Protein 4BJI (pdb70)

Solvent-accessible surface area: 10726 Å² total

InterPro domains:
  IPR019136 Transcription factor IIIC subunit 5, HTH domain [PF09734] (147-294)
  IPR040454 Transcription factor IIIC subunit Tfc1/Sfc1 [PTHR13230] (5-451)
  IPR041499 Transcription factor IIIC subunit Tfc1/Sfc1, triple barrel domain [PF17682] (13-108)
  IPR042536 TFIIIC, subcomplex tauA subunit Sfc1, triple barrel domain superfamily [G3DSA:3.30.200.160] (1-110)

Sequence (191 aa):
RVWIITTTNGVESSVPTCRHSKLGEPSKTIQEEVIEALKPLFEKRPVWTRRALLNHLDPSYTHYLKFALPYLSYLWTSGPFRDTYTRRFGYDPRKDSNAAAYQALFFKLKGTKTHVFDGKTLFPTNRVYQVCDIVDPTIAPLLLKDTQLRSECHRRDTGWYRSSGRYYKVRRDLLREKLFALIEGEPSEVVAAVVNNIILLNNAEEV

Radius of gyration: 17.49 Å; Cα contacts (8 Å, |Δi|>4): 327; chains: 1; bounding box: 40×34×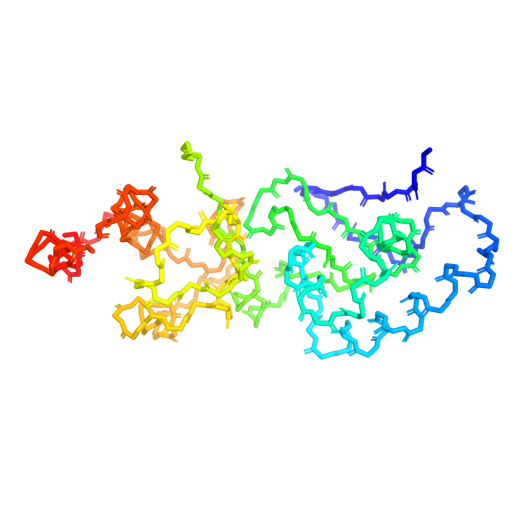53 Å

B-factor: mean 20.76, std 16.23, range [4.18, 119.85]

Organism: Schizosaccharomyces pombe (strain 972 / ATCC 24843) (NCBI:txid284812)

Foldseek 3Di:
DLQAAEDAVDPFFAAFFHPPDDDDDPVLVVVLVVVVVVCVVPFKAALLQVCVVDDVVCNVSNSNNLRGFFHAYCAFQRHRITGGHPDDLQVPVVCLQFGKDFDDDDQDSDLAAQLDHAQHPDGIHGLVRDPNPLQNCLSVVAQFDPGQDRHQTRHDVQSSVLSVVCSQSNVARNVVGHDVVVNVSVPDDTD

Secondary structure (DSSP, 8-state):
-----EE---SS---S--TT--PPPHHHHHHHHHHHHHHHH-SEEEHHHHHTTS-GGGTTTHHHHGGGTEEEE-SSTTTTEEEETT--TTS-GGGGGG-EEE-----B----B-S--SSB---EEEGGGB--TTTHHHHHSSPPPSS-BTTTBTS-HHHHHHHHH--HHHHHHTTT---HHHH--TTSPP-

Structure (mmCIF, N/CA/C/O backbone):
data_4BJI
#
_entry.id   4BJI
#
_cell.length_a   35.380
_cell.length_b   67.640
_cell.length_c   88.060
_cell.angle_alpha   90.00
_cell.angle_beta   90.00
_cell.angle_gamma   90.00
#
_symmetry.space_group_name_H-M   'P 21 21 21'
#
loop_
_entity.id
_entity.type
_entity.pdbx_description
1 polymer 'TRANSCRIPTION FACTOR TAU SUBUNIT SFC1'
2 water water
#
loop_
_atom_site.group_PDB
_atom_site.id
_atom_site.type_symbol
_atom_site.label_atom_id
_atom_site.label_alt_id
_atom_site.label_comp_id
_atom_site.label_asym_id
_atom_site.label_entity_id
_atom_site.label_seq_id
_atom_site.pdbx_PDB_ins_code
_atom_site.Cartn_x
_atom_site.Cartn_y
_atom_site.Cartn_z
_atom_site.occupancy
_atom_site.B_iso_or_equiv
_atom_site.auth_seq_id
_atom_site.auth_comp_id
_atom_site.auth_asym_id
_atom_site.auth_atom_id
_atom_site.pdbx_PDB_model_num
ATOM 1 N N . ARG A 1 9 ? 43.700 67.326 32.999 1.00 63.18 190 ARG A N 1
ATOM 2 C CA . ARG A 1 9 ? 43.704 66.337 31.928 1.00 60.00 190 ARG A CA 1
ATOM 3 C C . ARG A 1 9 ? 42.727 65.212 32.217 1.00 41.06 190 ARG A C 1
ATOM 4 O O . ARG A 1 9 ? 42.670 64.701 33.327 1.00 30.76 190 ARG A O 1
ATOM 24 N N . VAL A 1 10 ? 41.964 64.798 31.218 1.00 26.74 191 VAL A N 1
ATOM 25 C CA . VAL A 1 10 ? 41.080 63.664 31.425 1.00 20.66 191 VAL A CA 1
ATOM 26 C C . VAL A 1 10 ? 41.710 62.349 30.914 1.00 17.87 191 VAL A C 1
ATOM 27 O O . VAL A 1 10 ? 41.187 61.263 31.207 1.00 18.26 191 VAL A O 1
ATOM 40 N N . TRP A 1 11 ? 42.805 62.440 30.149 1.00 18.33 192 TRP A N 1
ATOM 41 C CA . TRP A 1 11 ? 43.500 61.248 29.660 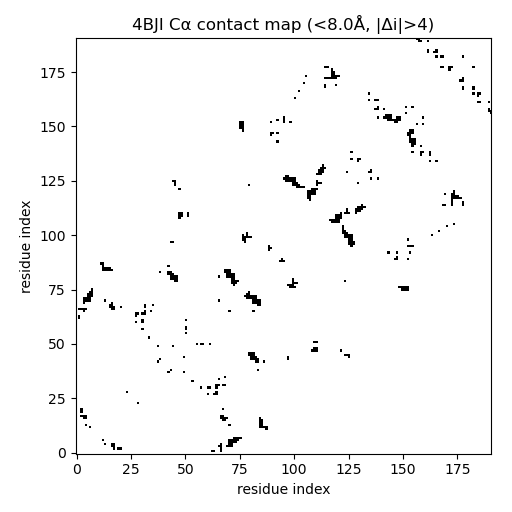1.00 18.18 192 TRP A CA 1
ATOM 42 C C . TRP A 1 11 ? 42.616 60.413 28.699 1.00 16.18 192 TRP A C 1
ATOM 43 O O . TRP A 1 11 ? 42.594 59.187 28.719 1.00 15.87 192 TRP A O 1
ATOM 64 N N . ILE A 1 12 ? 41.872 61.111 27.849 1.00 15.87 193 ILE A N 1
ATOM 65 C CA . ILE A 1 12 ? 41.152 60.477 26.752 1.00 14.41 193 ILE A CA 1
ATOM 66 C C . ILE A 1 12 ? 42.149 60.130 25.642 1.00 15.30 193 ILE A C 1
ATOM 67 O O . ILE A 1 12 ? 43.056 60.914 25.323 1.00 16.61 193 ILE A O 1
ATOM 83 N N . ILE A 1 13 ? 42.030 58.915 25.127 1.00 10.51 194 ILE A N 1
ATOM 84 C CA . ILE A 1 13 ? 42.785 58.486 23.955 1.00 11.63 194 ILE A CA 1
ATOM 85 C C . ILE A 1 13 ? 41.992 58.800 22.715 1.00 11.04 194 ILE A C 1
ATOM 86 O O . ILE A 1 13 ? 40.809 58.449 22.645 1.00 10.55 194 ILE A O 1
ATOM 102 N N . THR A 1 14 ? 42.621 59.515 21.785 1.00 11.29 195 THR A N 1
ATOM 103 C CA . THR A 1 14 ? 41.980 59.886 20.537 1.00 11.53 195 THR A CA 1
ATOM 104 C C . THR A 1 14 ? 42.490 59.047 19.382 1.00 12.78 195 THR A C 1
ATOM 105 O O . THR A 1 14 ? 43.624 58.577 19.383 1.00 14.55 195 THR A O 1
ATOM 116 N N A THR A 1 15 ? 41.599 58.845 18.403 0.63 10.25 196 THR A N 1
ATOM 117 N N B THR A 1 15 ? 41.633 58.891 18.384 0.37 10.52 196 THR A N 1
ATOM 118 C CA A THR A 1 15 ? 41.879 58.073 17.186 0.63 11.09 196 THR A CA 1
ATOM 119 C CA B THR A 1 15 ? 42.013 58.165 17.197 0.37 11.64 196 THR A CA 1
ATOM 120 C C A THR A 1 15 ? 41.432 58.819 15.934 0.63 8.18 196 THR A C 1
ATOM 121 C C B THR A 1 15 ? 41.395 58.743 15.934 0.37 8.91 196 THR A C 1
ATOM 122 O O A THR A 1 15 ? 40.561 59.673 15.955 0.63 9.04 196 THR A O 1
ATOM 123 O O B THR A 1 15 ? 40.352 59.395 15.952 0.37 8.50 196 THR A O 1
ATOM 144 N N . ASN A 1 16 ? 42.058 58.450 14.818 1.00 11.19 197 ASN A N 1
ATOM 145 C CA . ASN A 1 16 ? 41.518 58.755 13.498 1.00 9.74 197 ASN A CA 1
ATOM 146 C C . ASN A 1 16 ? 41.428 57.473 12.674 1.00 9.07 197 ASN A C 1
ATOM 147 O O . ASN A 1 16 ? 41.836 56.401 13.113 1.00 9.14 197 ASN A O 1
ATOM 175 N N . GLY A 1 18 ? 42.994 56.269 10.307 1.00 9.76 199 GLY A N 1
ATOM 176 C CA . GLY A 1 18 ? 44.228 55.592 9.956 1.00 12.54 199 GLY A CA 1
ATOM 177 C C . GLY A 1 18 ? 44.837 54.719 11.035 1.00 13.82 199 GLY A C 1
ATOM 178 O O . GLY A 1 18 ? 45.839 54.021 10.770 1.00 18.49 199 GLY A O 1
ATOM 182 N N . VAL A 1 19 ? 44.264 54.697 12.229 1.00 13.12 200 VAL A N 1
ATOM 183 C CA . VAL A 1 19 ? 44.878 53.973 13.363 1.00 14.87 200 VAL A CA 1
ATOM 184 C C . VAL A 1 19 ? 44.892 52.470 13.067 1.00 13.67 200 VAL A C 1
ATOM 185 O O . VAL A 1 19 ? 43.916 51.914 12.576 1.00 14.44 200 VAL A O 1
ATOM 198 N N . GLU A 1 20 ? 46.007 51.796 13.358 1.00 16.31 201 GLU A N 1
ATOM 199 C CA . GLU A 1 20 ? 46.079 50.372 13.026 1.00 20.07 201 GLU A CA 1
ATOM 200 C C . GLU A 1 20 ? 45.076 49.533 13.837 1.00 15.92 201 GLU A C 1
ATOM 201 O O . GLU A 1 20 ? 44.285 48.764 13.276 1.00 21.60 201 GLU A O 1
ATOM 213 N N . SER A 1 21 ? 45.108 49.695 15.143 1.00 16.90 202 SER A N 1
ATOM 214 C CA A SER A 1 21 ? 44.190 48.982 16.013 0.49 17.90 202 SER A CA 1
ATOM 215 C CA B SER A 1 21 ? 44.234 48.967 16.052 0.51 19.28 202 SER A CA 1
ATOM 216 C C . SER A 1 21 ? 43.600 49.969 17.004 1.00 14.33 202 SER A C 1
ATOM 217 O O . SER A 1 21 ? 44.285 50.858 17.513 1.00 17.89 202 SER A O 1
ATOM 232 N N . VAL A 1 22 ? 42.306 49.837 17.255 1.00 12.48 203 VAL A N 1
ATOM 233 C CA . VAL A 1 22 ? 41.656 50.728 18.209 1.00 13.11 203 VAL A CA 1
ATOM 234 C C . VAL A 1 22 ? 42.075 50.409 19.656 1.00 12.51 203 VAL A C 1
ATOM 235 O O . VAL A 1 22 ? 42.433 49.284 20.007 1.00 15.43 203 VAL A O 1
ATOM 248 N N . PRO A 1 23 ? 42.001 51.417 20.529 1.00 13.64 204 PRO A N 1
ATOM 249 C CA . PRO A 1 23 ? 42.354 51.222 21.926 1.00 14.89 204 PRO A CA 1
ATOM 250 C C . PRO A 1 23 ? 41.542 50.108 22.603 1.00 13.41 204 PRO A C 1
ATOM 251 O O . PRO A 1 23 ? 40.327 50.021 22.389 1.00 13.52 204 PRO A O 1
ATOM 262 N N . THR A 1 24 ? 42.202 49.291 23.435 1.00 16.07 205 THR A N 1
ATOM 263 C CA . THR A 1 24 ? 41.548 48.172 24.132 1.00 18.03 205 THR A CA 1
ATOM 264 C C . THR A 1 24 ? 41.480 48.357 25.661 1.00 17.96 205 THR A C 1
ATOM 265 O O . THR A 1 24 ? 40.753 47.629 26.337 1.00 21.37 205 THR A O 1
ATOM 276 N N . CYS A 1 25 ? 42.163 49.377 26.162 1.00 17.03 206 CYS A N 1
ATOM 277 C CA . CYS A 1 25 ? 42.134 49.690 27.592 1.00 17.51 206 CYS A CA 1
ATOM 278 C C . CYS A 1 25 ? 42.427 51.175 27.833 1.00 19.11 206 CYS A C 1
ATOM 279 O O . CYS A 1 25 ? 42.887 51.896 26.926 1.00 18.70 206 CYS A O 1
ATOM 287 N N . ARG A 1 26 ? 42.178 51.626 29.05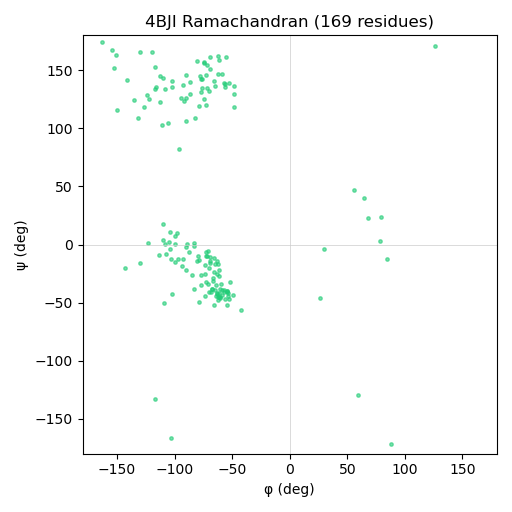6 1.00 16.15 207 ARG A N 1
ATOM 288 C CA . ARG A 1 26 ? 42.345 53.030 29.403 1.00 16.03 207 ARG A CA 1
ATOM 289 C C . ARG A 1 26 ? 43.811 53.496 29.429 1.00 16.82 207 ARG A C 1
ATOM 290 O O . ARG A 1 26 ? 44.749 52.692 29.533 1.00 21.13 207 ARG A O 1
ATOM 311 N N . HIS A 1 27 ? 43.988 54.802 29.355 1.00 16.92 208 HIS A N 1
ATOM 312 C CA . HIS A 1 27 ? 45.292 55.438 29.397 1.00 17.68 208 HIS A CA 1
ATOM 313 C C . HIS A 1 27 ? 46.045 55.021 30.681 1.00 21.27 208 HIS A C 1
ATOM 314 O O . HIS A 1 27 ? 45.465 54.960 31.766 1.00 21.21 208 HIS A O 1
ATOM 329 N N . SER A 1 28 ? 47.327 54.689 30.537 1.00 28.77 209 SER A N 1
ATOM 330 C CA . SER A 1 28 ? 48.105 54.150 31.653 1.00 30.93 209 SER A CA 1
ATOM 331 C C . SER A 1 28 ? 48.230 55.150 32.778 1.00 32.74 209 SER A C 1
ATOM 332 O O . SER A 1 28 ? 48.473 54.786 33.938 1.00 33.38 209 SER A O 1
ATOM 340 N N . LYS A 1 29 ? 48.123 56.423 32.432 1.00 31.77 210 LYS A N 1
ATOM 341 C CA . LYS A 1 29 ? 48.231 57.484 33.436 1.00 31.76 210 LYS A CA 1
ATOM 342 C C . LYS A 1 29 ? 47.010 57.606 34.356 1.00 30.01 210 LYS A C 1
ATOM 343 O O . LYS A 1 29 ? 47.103 58.214 35.419 1.00 33.38 210 LYS A O 1
ATOM 362 N N . LEU A 1 30 ? 45.872 57.029 33.955 1.00 27.10 211 LEU A N 1
ATOM 363 C CA . LEU A 1 30 ? 44.692 57.048 34.813 1.00 25.43 211 LEU A CA 1
ATOM 364 C C . LEU A 1 30 ? 44.842 56.157 36.053 1.00 32.88 211 LEU A C 1
ATOM 365 O O . LEU A 1 30 ? 45.263 54.997 35.958 1.00 34.15 211 LEU A O 1
ATOM 381 N N . GLY A 1 31 ? 44.504 56.714 37.217 1.00 27.68 212 GLY A N 1
ATOM 382 C CA . GLY A 1 31 ? 44.447 55.945 38.450 1.00 28.98 212 GLY A CA 1
ATOM 383 C C . GLY A 1 31 ? 43.007 55.633 38.813 1.00 32.87 212 GLY A C 1
ATOM 384 O O . GLY A 1 31 ? 42.106 55.800 37.995 1.00 28.16 212 GLY A O 1
ATOM 388 N N . GLU A 1 32 ? 42.764 55.181 40.037 1.00 33.70 213 GLU A N 1
ATOM 389 C CA . GLU A 1 32 ? 41.402 54.900 40.466 1.00 29.32 213 GLU A CA 1
ATOM 390 C C . GLU A 1 32 ? 40.617 56.190 40.675 1.00 27.04 213 GLU A C 1
ATOM 391 O O . GLU A 1 32 ? 41.105 57.134 41.272 1.00 29.08 213 GLU A O 1
ATOM 403 N N . PRO A 1 33 ? 39.383 56.236 40.163 1.00 23.36 214 PRO A N 1
ATOM 404 C CA . PRO A 1 33 ? 38.556 57.438 40.254 1.00 23.65 214 PRO A CA 1
ATOM 405 C C . PRO A 1 33 ? 37.890 57.547 41.600 1.00 18.40 214 PRO A C 1
ATOM 406 O O . PRO A 1 33 ? 37.737 56.555 42.309 1.00 20.62 214 PRO A O 1
ATOM 417 N N . SER A 1 34 ? 37.518 58.774 41.944 1.00 20.03 215 SER A N 1
ATOM 418 C CA . SER A 1 34 ? 36.705 59.036 43.096 1.00 21.07 215 SER A CA 1
ATOM 419 C C . SER A 1 34 ? 35.417 58.218 43.019 1.00 20.13 215 SER A C 1
ATOM 420 O O . SER A 1 34 ? 34.994 57.709 41.954 1.00 17.88 215 SER A O 1
ATOM 428 N N . LYS A 1 35 ? 34.776 58.069 44.163 1.00 16.92 216 LYS A N 1
ATOM 429 C CA . LYS A 1 35 ? 33.456 57.486 44.192 1.00 16.46 216 LYS A CA 1
ATOM 430 C C . LYS A 1 35 ? 32.524 58.332 43.339 1.00 16.43 216 LYS A C 1
ATOM 431 O O . LYS A 1 35 ? 31.651 57.802 42.670 1.00 15.46 216 LYS A O 1
ATOM 450 N N . THR A 1 36 ? 32.737 59.658 43.310 1.00 16.77 217 THR A N 1
ATOM 451 C CA . THR A 1 36 ? 31.819 60.542 42.581 1.00 15.88 217 THR A CA 1
ATOM 452 C C . THR A 1 36 ? 31.873 60.182 41.084 1.00 15.77 217 THR A C 1
ATOM 453 O O . THR A 1 36 ? 30.846 60.106 40.397 1.00 17.10 217 THR A O 1
ATOM 464 N N . ILE A 1 37 ? 33.077 59.951 40.559 1.00 15.06 218 ILE A N 1
ATOM 465 C CA . ILE A 1 37 ? 33.219 59.598 39.144 1.00 16.07 218 ILE A CA 1
ATOM 466 C C . ILE A 1 37 ? 32.843 58.136 38.899 1.00 13.86 218 ILE A C 1
ATOM 467 O O . ILE A 1 37 ? 32.276 57.806 37.854 1.00 13.81 218 ILE A O 1
ATOM 483 N N . GLN A 1 38 ? 33.128 57.248 39.843 1.00 13.77 219 GLN A N 1
ATOM 484 C CA . GLN A 1 38 ? 32.721 55.844 39.734 1.00 13.61 219 GLN A CA 1
ATOM 485 C C . GLN A 1 38 ? 31.211 55.733 39.505 1.00 15.07 219 GLN A C 1
ATOM 486 O O . GLN A 1 38 ? 30.762 54.903 38.719 1.00 13.55 219 GLN A O 1
ATOM 500 N N . GLU A 1 39 ? 30.408 56.557 40.171 1.00 12.82 220 GLU A N 1
ATOM 501 C CA A GLU A 1 39 ? 28.960 56.538 39.959 0.56 14.73 220 GLU A CA 1
ATOM 502 C CA B GLU A 1 39 ? 28.965 56.526 39.953 0.44 14.15 220 GLU A CA 1
ATOM 503 C C . GLU A 1 39 ? 28.637 56.790 38.486 1.00 12.16 220 GLU A C 1
ATOM 504 O O . GLU A 1 39 ? 27.763 56.154 37.931 1.00 13.46 220 GLU A O 1
ATOM 527 N N . VAL A 1 40 ? 29.355 57.717 37.863 1.00 12.15 221 VAL A N 1
ATOM 528 C CA . VAL A 1 40 ? 29.109 58.019 36.450 1.00 11.42 221 VAL A CA 1
ATOM 529 C C . VAL A 1 40 ? 29.558 56.876 35.570 1.00 11.62 221 VAL A C 1
ATOM 530 O O . VAL A 1 40 ? 28.835 56.499 34.627 1.00 10.64 221 VAL A O 1
ATOM 543 N N . ILE A 1 41 ? 30.705 56.276 35.892 1.00 10.60 222 ILE A N 1
ATOM 544 C CA . ILE A 1 41 ? 31.198 55.110 35.169 1.00 12.73 222 ILE A CA 1
ATOM 545 C C . ILE A 1 41 ? 30.182 53.975 35.231 1.00 12.80 222 ILE A C 1
ATOM 546 O O . ILE A 1 41 ? 29.875 53.351 34.197 1.00 12.47 222 ILE A O 1
ATOM 562 N N . GLU A 1 42 ? 29.592 53.715 36.392 1.00 11.72 223 GLU A N 1
ATOM 563 C CA . GLU A 1 42 ? 28.594 52.672 36.507 1.00 11.35 223 GLU A CA 1
ATOM 564 C C . GLU A 1 42 ? 27.335 52.939 35.688 1.00 12.70 223 GLU A C 1
ATOM 565 O O . GLU A 1 42 ? 26.756 51.988 35.132 1.00 15.38 223 GLU A O 1
ATOM 577 N N . ALA A 1 43 ? 26.934 54.198 35.563 1.00 11.88 224 ALA A N 1
ATOM 578 C CA . ALA A 1 43 ? 25.801 54.562 34.729 1.00 12.01 224 ALA A CA 1
ATOM 579 C C . ALA A 1 43 ? 26.123 54.414 33.240 1.00 13.65 224 ALA A C 1
ATOM 580 O O . ALA A 1 43 ? 25.237 54.104 32.427 1.00 12.81 224 ALA A O 1
ATOM 587 N N . LEU A 1 44 ? 27.371 54.670 32.861 1.00 9.80 225 LEU A N 1
ATOM 588 C CA . LEU A 1 44 ? 27.789 54.559 31.463 1.00 8.59 225 LEU A CA 1
ATOM 589 C C . LEU A 1 44 ? 27.898 53.129 30.975 1.00 10.05 225 LEU A C 1
ATOM 590 O O . LEU A 1 44 ? 27.660 52.844 29.793 1.00 9.27 225 LEU A O 1
ATOM 606 N N . LYS A 1 45 ? 28.257 52.197 31.853 1.00 10.07 226 LYS A N 1
ATOM 607 C CA . LYS A 1 45 ? 28.513 50.841 31.407 1.00 9.75 226 LYS A CA 1
ATOM 608 C C . LYS A 1 45 ? 27.341 50.221 30.616 1.00 9.93 226 LYS A C 1
ATOM 609 O O . LYS A 1 45 ? 27.560 49.722 29.516 1.00 10.93 226 LYS A O 1
ATOM 628 N N . PRO A 1 46 ? 26.108 50.256 31.164 1.00 9.90 227 PRO A N 1
ATOM 629 C CA . PRO A 1 46 ? 25.004 49.668 30.387 1.00 10.41 227 PRO A CA 1
ATOM 6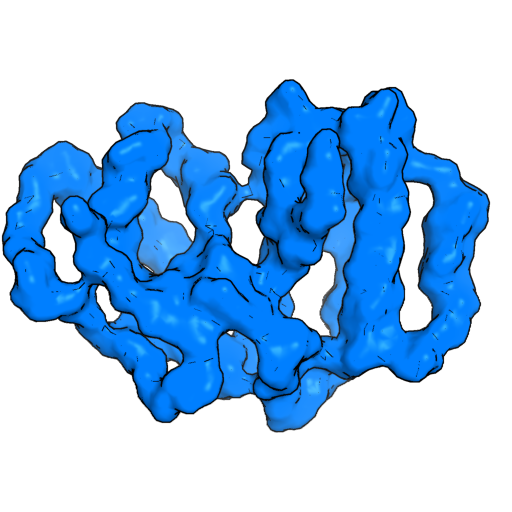30 C C . PRO A 1 46 ? 24.705 50.449 29.124 1.00 10.14 227 PRO A C 1
ATOM 631 O O . PRO A 1 46 ? 24.229 49.855 28.153 1.00 10.17 227 PRO A O 1
ATOM 642 N N . LEU A 1 47 ? 24.950 51.755 29.110 1.00 9.30 228 LEU A N 1
ATOM 643 C CA . LEU A 1 47 ? 24.722 52.529 27.892 1.00 9.89 228 LEU A CA 1
ATOM 644 C C . LEU A 1 47 ? 25.673 52.063 26.783 1.00 8.51 228 LEU A C 1
ATOM 645 O O . LEU A 1 47 ? 25.274 51.970 25.624 1.00 8.30 228 LEU A O 1
ATOM 661 N N . PHE A 1 48 ? 26.918 51.758 27.124 1.00 7.93 229 PHE A N 1
ATOM 662 C CA . PHE A 1 48 ? 27.863 51.247 26.137 1.00 7.81 229 PHE A CA 1
ATOM 663 C C . PHE A 1 48 ? 27.571 49.807 25.739 1.00 8.52 229 PHE A C 1
ATOM 664 O O . PHE A 1 48 ? 27.926 49.417 24.627 1.00 10.58 229 PHE A O 1
ATOM 681 N N . GLU A 1 49 ? 26.915 49.028 26.599 1.00 8.86 230 GLU A N 1
ATOM 682 C CA . GLU A 1 49 ? 26.426 47.710 26.166 1.00 12.43 230 GLU A CA 1
ATOM 683 C C . GLU A 1 49 ? 25.307 47.882 25.159 1.00 11.59 230 GLU A C 1
ATOM 684 O O . GLU A 1 49 ? 25.243 47.128 24.173 1.00 15.21 230 GLU A O 1
ATOM 696 N N . LYS A 1 50 ? 24.417 48.831 25.382 1.00 9.49 231 LYS A N 1
ATOM 697 C CA . LYS A 1 50 ? 23.277 49.055 24.471 1.00 12.66 231 LYS A CA 1
ATOM 698 C C . LYS A 1 50 ? 23.738 49.583 23.097 1.00 13.36 231 LYS A C 1
ATOM 699 O O . LYS A 1 50 ? 23.193 49.225 22.034 1.00 15.27 231 LYS A O 1
ATOM 718 N N . ARG A 1 51 ? 24.730 50.449 23.115 1.00 9.80 232 ARG A N 1
ATOM 719 C CA . ARG A 1 51 ? 25.147 51.197 21.938 1.00 8.90 232 ARG A CA 1
ATOM 720 C C . ARG A 1 51 ? 26.642 51.45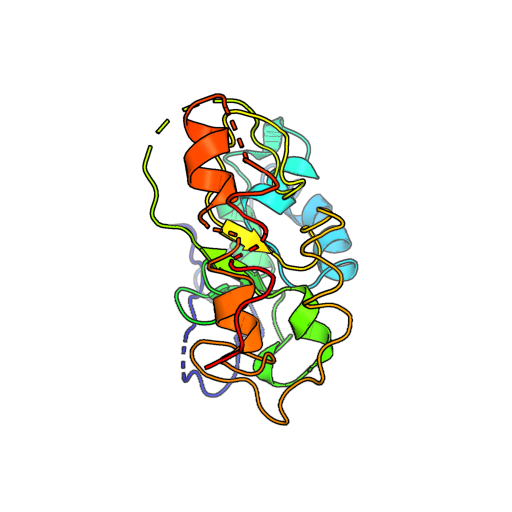9 22.105 1.00 7.67 232 ARG A C 1
ATOM 721 O O . ARG A 1 51 ? 27.038 52.125 23.047 1.00 7.70 232 ARG A O 1
ATOM 742 N N . PRO A 1 52 ? 27.486 50.902 21.227 1.00 7.01 233 PRO A N 1
ATOM 743 C CA . PRO A 1 52 ? 28.924 50.987 21.495 1.00 7.25 233 PRO A CA 1
ATOM 744 C C . PRO A 1 52 ? 29.573 52.316 21.148 1.00 7.48 233 PRO A C 1
ATOM 745 O O . PRO A 1 52 ? 30.733 52.535 21.478 1.00 8.07 233 PRO A O 1
ATOM 756 N N . VAL A 1 53 ? 28.846 53.188 20.461 1.00 5.96 234 VAL A N 1
ATOM 757 C CA . VAL A 1 53 ? 29.373 54.447 19.932 1.00 5.70 234 VAL A CA 1
ATOM 758 C C . VAL A 1 53 ? 28.374 55.556 20.229 1.00 5.65 234 VAL A C 1
ATOM 759 O O . VAL A 1 53 ? 27.202 55.467 19.800 1.00 6.68 234 VAL A O 1
ATOM 772 N N . TRP A 1 54 ? 28.813 56.613 20.908 1.00 5.61 235 TRP A N 1
ATOM 773 C CA . TRP A 1 54 ? 27.933 57.684 21.364 1.00 6.03 235 TRP A CA 1
ATOM 774 C C . TRP A 1 54 ? 28.571 59.059 21.234 1.00 6.83 235 TRP A C 1
ATOM 775 O O . TRP A 1 54 ? 29.740 59.244 21.623 1.00 7.79 235 TRP A O 1
ATOM 796 N N . THR A 1 55 ? 27.812 60.075 20.850 1.00 6.27 236 THR A N 1
ATOM 797 C CA . THR A 1 55 ? 28.259 61.440 21.109 1.00 6.91 236 THR A CA 1
ATOM 798 C C . THR A 1 55 ? 28.082 61.782 22.601 1.00 7.29 236 THR A C 1
ATOM 799 O O . THR A 1 55 ? 27.259 61.171 23.321 1.00 7.85 236 THR A O 1
ATOM 810 N N . ARG A 1 56 ? 28.852 62.772 23.070 1.00 7.83 237 ARG A N 1
ATOM 811 C CA . ARG A 1 56 ? 28.621 63.359 24.386 1.00 9.70 237 ARG A CA 1
ATOM 812 C C . ARG A 1 56 ? 27.173 63.813 24.576 1.00 9.86 237 ARG A C 1
ATOM 813 O O . ARG A 1 56 ? 26.539 63.508 25.600 1.00 11.28 237 ARG A O 1
ATOM 834 N N . ARG A 1 57 ? 26.617 64.517 23.599 1.00 10.31 238 ARG A N 1
ATOM 835 C CA . ARG A 1 57 ? 25.254 65.033 23.743 1.00 11.37 238 ARG A CA 1
ATOM 836 C C . ARG A 1 57 ? 24.233 63.901 23.907 1.00 10.60 238 ARG A C 1
ATOM 837 O O . ARG A 1 57 ? 23.370 63.958 24.779 1.00 11.84 238 ARG A O 1
ATOM 858 N N . ALA A 1 58 ? 24.331 62.858 23.090 1.00 9.93 239 ALA A N 1
ATOM 859 C CA . ALA A 1 58 ? 23.403 61.744 23.213 1.00 9.00 239 ALA A CA 1
ATOM 860 C C . ALA A 1 58 ? 23.511 61.069 24.584 1.00 10.14 239 ALA A C 1
ATOM 861 O O . ALA A 1 58 ? 22.500 60.781 25.219 1.00 9.68 239 ALA A O 1
ATOM 868 N N . LEU A 1 59 ? 24.731 60.881 25.094 1.00 9.08 240 LEU A N 1
ATOM 869 C CA . LEU A 1 59 ? 24.890 60.329 26.441 1.00 9.78 240 LEU A CA 1
ATOM 870 C C . LEU A 1 59 ? 24.287 61.222 27.525 1.00 11.96 240 LEU A C 1
ATOM 871 O O . LEU A 1 59 ? 23.595 60.735 28.429 1.00 11.03 240 LEU A O 1
ATOM 887 N N . LEU A 1 60 ? 24.562 62.520 27.429 1.00 10.55 241 LEU A N 1
ATOM 888 C CA . LEU A 1 60 ? 24.059 63.424 28.470 1.00 12.38 241 LEU A CA 1
ATOM 889 C C . LEU A 1 60 ? 22.550 63.283 28.549 1.00 13.55 241 LEU A C 1
ATOM 890 O O . LEU A 1 60 ? 21.974 63.345 29.651 1.00 15.58 241 LEU A O 1
ATOM 906 N N . ASN A 1 61 ? 21.880 63.142 27.403 1.00 12.05 242 ASN A N 1
ATOM 907 C CA . ASN A 1 61 ? 20.418 63.073 27.382 1.00 14.23 242 ASN A CA 1
ATOM 908 C C . ASN A 1 61 ? 19.871 61.751 27.909 1.00 15.53 242 ASN A C 1
ATOM 909 O O . ASN A 1 61 ? 18.668 61.602 28.119 1.00 20.53 242 ASN A O 1
ATOM 920 N N . HIS A 1 62 ? 20.763 60.807 28.182 1.00 14.52 243 HIS A N 1
ATOM 921 C CA . HIS A 1 62 ? 20.385 59.550 28.814 1.00 15.40 243 HIS A CA 1
ATOM 922 C C . HIS A 1 62 ? 20.900 59.436 30.243 1.00 20.48 243 HIS A C 1
ATOM 923 O O . HIS A 1 62 ? 20.799 58.362 30.847 1.00 29.13 243 HIS A O 1
ATOM 938 N N . LEU A 1 63 ? 21.533 60.486 30.748 1.00 15.22 244 LEU A N 1
ATOM 939 C CA . LEU A 1 63 ? 22.141 60.471 32.081 1.00 18.89 244 LEU A CA 1
ATOM 940 C C . LEU A 1 63 ? 21.510 61.471 33.043 1.00 23.93 244 LEU A C 1
ATOM 941 O O . LEU A 1 63 ? 21.006 62.518 32.649 1.00 21.87 244 LEU A O 1
ATOM 957 N N . ASP A 1 64 ? 21.589 61.157 34.326 1.00 24.81 245 ASP A N 1
ATOM 958 C CA . ASP A 1 64 ? 21.223 62.120 35.349 1.00 32.44 245 ASP A CA 1
ATOM 959 C C . ASP A 1 64 ? 21.905 63.457 35.031 1.00 27.83 245 ASP A C 1
ATOM 960 O O . ASP A 1 64 ? 23.107 63.504 34.791 1.00 26.22 245 ASP A O 1
ATOM 969 N N . PRO A 1 65 ? 21.142 64.561 35.020 1.00 39.26 246 PRO A N 1
ATOM 970 C CA . PRO A 1 65 ? 21.771 65.849 34.680 1.00 38.08 246 PRO A CA 1
ATOM 971 C C . PRO A 1 65 ? 22.860 66.334 35.651 1.00 37.01 246 PRO A C 1
ATOM 972 O O . PRO A 1 65 ? 23.614 67.242 35.309 1.00 31.90 246 PRO A O 1
ATOM 983 N N . SER A 1 66 ? 22.963 65.740 36.832 1.00 37.73 247 SER A N 1
ATOM 984 C CA . SER A 1 66 ? 24.055 66.094 37.741 1.00 43.02 247 SER A CA 1
ATOM 985 C C . SER A 1 66 ? 25.417 65.561 37.254 1.00 39.38 247 SER A C 1
ATOM 986 O O . SER A 1 66 ? 26.466 65.938 37.782 1.00 36.56 247 SER A O 1
ATOM 994 N N . TYR A 1 67 ? 25.398 64.704 36.231 1.00 31.59 248 TYR A N 1
ATOM 995 C CA . TYR A 1 67 ? 26.627 64.119 35.687 1.00 30.03 248 TYR A CA 1
ATOM 996 C C . TYR A 1 67 ? 27.235 64.964 34.562 1.00 25.43 248 TYR A C 1
ATOM 997 O O . TYR A 1 67 ? 28.301 64.629 34.045 1.00 25.87 248 TYR A O 1
ATOM 1015 N N . THR A 1 68 ? 26.575 66.063 34.196 1.00 23.48 249 THR A N 1
ATOM 1016 C CA . THR A 1 68 ? 26.979 66.874 33.035 1.00 22.94 249 THR A CA 1
ATOM 1017 C C . THR A 1 68 ? 28.489 67.110 32.888 1.00 23.22 249 THR A C 1
ATOM 1018 O O . THR A 1 68 ? 29.063 66.850 31.830 1.00 25.05 249 THR A O 1
ATOM 1029 N N . HIS A 1 69 ? 29.115 67.664 33.927 1.00 28.18 250 HIS A N 1
ATOM 1030 C CA . HIS A 1 69 ? 30.536 67.984 33.839 1.00 27.41 250 HIS A CA 1
ATOM 1031 C C . HIS A 1 69 ? 31.426 67.003 34.587 1.00 27.25 250 HIS A C 1
ATOM 1032 O O . HIS A 1 69 ? 32.610 67.256 34.724 1.00 35.98 250 HIS A O 1
ATOM 1047 N N . TYR A 1 70 ? 30.872 65.879 35.037 1.00 18.62 251 TYR A N 1
ATOM 1048 C CA . TYR A 1 70 ? 31.718 64.742 35.407 1.00 15.05 251 TYR A CA 1
ATOM 1049 C C . TYR A 1 70 ? 31.888 63.758 34.243 1.00 13.07 251 TYR A C 1
ATOM 1050 O O . TYR A 1 70 ? 32.835 62.981 34.229 1.00 13.34 251 TYR A O 1
ATOM 1068 N N . LEU A 1 71 ? 30.998 63.834 33.262 1.00 12.65 252 LEU A N 1
ATOM 1069 C CA . LEU A 1 71 ? 31.004 62.876 32.138 1.00 10.83 252 LEU A CA 1
ATOM 1070 C C . LEU A 1 71 ? 32.376 62.847 31.456 1.00 11.52 252 LEU A C 1
ATOM 1071 O O . LEU A 1 71 ? 32.878 61.770 31.101 1.00 12.40 252 LEU A O 1
ATOM 1087 N N . LYS A 1 72 ? 33.007 64.006 31.265 1.00 12.33 253 LYS A N 1
ATOM 1088 C CA . LYS A 1 72 ? 34.270 64.025 30.546 1.00 12.77 253 LYS A CA 1
ATOM 1089 C C . LYS A 1 72 ? 35.420 63.309 31.273 1.00 14.32 253 LYS A C 1
ATOM 1090 O O . LYS A 1 72 ? 36.368 62.846 30.637 1.00 13.85 253 LYS A O 1
ATOM 1109 N N . PHE A 1 73 ? 35.308 63.202 32.593 1.00 12.39 254 PHE A N 1
ATOM 1110 C CA . PHE A 1 73 ? 36.291 62.490 33.378 1.00 11.39 254 PHE A CA 1
ATOM 1111 C C . PHE A 1 73 ? 36.034 60.981 33.442 1.00 10.35 254 PHE A C 1
ATOM 1112 O O . PHE A 1 73 ? 36.943 60.194 33.664 1.00 11.75 254 PHE A O 1
ATOM 1129 N N . ALA A 1 74 ? 34.768 60.590 33.279 1.00 10.66 255 ALA A N 1
ATOM 1130 C CA . ALA A 1 74 ? 34.355 59.183 33.350 1.00 10.83 255 ALA A CA 1
ATOM 1131 C C . ALA A 1 74 ? 34.583 58.448 32.009 1.00 10.30 255 ALA A C 1
ATOM 1132 O O . ALA A 1 74 ? 34.978 57.275 31.998 1.00 10.04 255 ALA A O 1
ATOM 1139 N N . LEU A 1 75 ? 34.331 59.146 30.901 1.00 9.07 256 LEU A N 1
ATOM 1140 C CA . LEU A 1 75 ? 34.395 58.502 29.572 1.00 8.69 256 LEU A CA 1
ATOM 1141 C C . LEU A 1 75 ? 35.740 57.809 29.308 1.00 8.99 256 LEU A C 1
ATOM 1142 O O . LEU A 1 75 ? 35.757 56.720 28.754 1.00 9.08 256 LEU A O 1
ATOM 1158 N N . PRO A 1 76 ? 36.870 58.420 29.723 1.00 8.75 257 PRO A N 1
ATOM 1159 C CA . PRO A 1 76 ? 38.163 57.802 29.421 1.00 10.42 257 PRO A CA 1
ATOM 1160 C C . PRO A 1 76 ? 38.418 56.470 30.115 1.00 11.00 257 PRO A C 1
ATOM 1161 O O . PRO A 1 76 ? 39.363 55.738 29.790 1.00 12.58 257 PRO A O 1
ATOM 1172 N N . TYR A 1 77 ? 37.566 56.139 31.091 1.00 9.78 258 TYR A N 1
ATOM 1173 C CA . TYR A 1 77 ? 37.676 54.848 31.741 1.00 9.43 258 TYR A CA 1
ATOM 1174 C C . TYR A 1 77 ? 37.054 53.702 30.957 1.00 11.26 258 TYR A C 1
ATOM 1175 O O . TYR A 1 77 ? 37.309 52.538 31.253 1.00 13.61 258 TYR A O 1
ATOM 1193 N N . LEU A 1 78 ? 36.249 54.038 29.939 1.00 9.65 259 LEU A N 1
ATOM 1194 C CA . LEU A 1 78 ? 35.487 53.049 29.189 1.00 10.23 259 LEU A CA 1
ATOM 1195 C C . LEU A 1 78 ? 35.604 53.145 27.677 1.00 9.69 259 LEU A C 1
ATOM 1196 O O . LEU A 1 78 ? 35.188 52.224 26.992 1.00 9.33 259 LEU A O 1
ATOM 1212 N N . SER A 1 79 ? 36.100 54.259 27.163 1.00 9.25 260 SER A N 1
ATOM 1213 C CA . SER A 1 79 ? 35.960 54.569 25.746 1.00 8.16 260 SER A CA 1
ATOM 1214 C C . SER A 1 79 ? 37.112 55.414 25.239 1.00 8.67 260 SER A C 1
ATOM 1215 O O . SER A 1 79 ? 37.822 56.033 26.042 1.00 9.29 260 SER A O 1
ATOM 1223 N N . TYR A 1 80 ? 37.258 55.450 23.916 1.00 7.91 261 TYR A N 1
ATOM 1224 C CA . TYR A 1 80 ? 38.201 56.323 23.224 1.00 7.28 261 TYR A CA 1
ATOM 1225 C C . TYR A 1 80 ? 37.403 57.247 22.291 1.00 7.93 261 TYR A C 1
ATOM 1226 O O . TYR A 1 80 ? 36.225 56.986 22.017 1.00 7.81 261 TYR A O 1
ATOM 1244 N N . LEU A 1 81 ? 38.014 58.301 21.781 1.00 7.42 262 LEU A N 1
ATOM 1245 C CA . LEU A 1 81 ? 37.321 59.360 21.072 1.00 7.30 262 LEU A CA 1
ATOM 1246 C C . LEU A 1 81 ? 37.854 59.555 19.661 1.00 7.09 262 LEU A C 1
ATOM 1247 O O . LEU A 1 81 ? 39.056 59.750 19.480 1.00 9.29 262 LEU A O 1
ATOM 1263 N N . TRP A 1 82 ? 36.989 59.493 18.665 1.00 6.84 263 TRP A N 1
ATOM 1264 C CA . TRP A 1 82 ? 37.391 59.801 17.285 1.00 8.52 263 TRP A CA 1
ATOM 1265 C C . TRP A 1 82 ? 37.498 61.300 17.077 1.00 9.84 263 TRP A C 1
ATOM 1266 O O . TRP A 1 82 ? 36.576 62.036 17.445 1.00 10.34 263 TRP A O 1
ATOM 1287 N N . THR A 1 83 ? 38.589 61.781 16.493 1.00 11.16 264 THR A N 1
ATOM 1288 C CA . THR A 1 83 ? 38.641 63.238 16.267 1.00 12.52 264 THR A CA 1
ATOM 1289 C C . THR A 1 83 ? 38.427 63.650 14.831 1.00 12.14 264 THR A C 1
ATOM 1290 O O . THR A 1 83 ? 38.446 64.833 14.531 1.00 15.41 264 THR A O 1
ATOM 1301 N N . SER A 1 84 ? 38.176 62.693 13.939 1.00 10.28 265 SER A N 1
ATOM 1302 C CA . SER A 1 84 ? 37.843 62.977 12.553 1.00 10.20 265 SER A CA 1
ATOM 1303 C C . SER A 1 84 ? 37.227 61.710 11.958 1.00 9.29 265 SER A C 1
ATOM 1304 O O . SER A 1 84 ? 37.231 60.662 12.601 1.00 10.07 265 SER A O 1
ATOM 1312 N N . GLY A 1 85 ? 36.748 61.817 10.722 1.00 9.58 266 GLY A N 1
ATOM 1313 C CA . GLY A 1 85 ? 36.193 60.679 10.022 1.00 7.28 266 GLY A CA 1
ATOM 1314 C C . GLY A 1 85 ? 34.701 60.491 10.293 1.00 6.94 266 GLY A C 1
ATOM 1315 O O . GLY A 1 85 ? 34.052 61.351 10.936 1.00 7.89 266 GLY A O 1
ATOM 1319 N N . PRO A 1 86 ? 34.146 59.379 9.829 1.00 6.51 267 PRO A N 1
ATOM 1320 C CA . PRO A 1 86 ? 32.698 59.152 9.893 1.00 6.26 267 PRO A CA 1
ATOM 1321 C C . PRO A 1 86 ? 32.180 58.938 11.301 1.00 7.26 267 PRO A C 1
ATOM 1322 O O . PRO A 1 86 ? 30.942 58.970 11.481 1.00 6.11 267 PRO A O 1
ATOM 1333 N N . PHE A 1 87 ? 33.073 58.692 12.270 1.00 5.79 268 PHE A N 1
ATOM 1334 C CA . PHE A 1 87 ? 32.709 58.579 13.677 1.00 5.73 268 PHE A CA 1
ATOM 1335 C C . PHE A 1 87 ? 33.222 59.757 14.510 1.00 5.87 268 PHE A C 1
ATOM 1336 O O . PHE A 1 87 ? 33.269 59.691 15.735 1.00 5.93 268 PHE A O 1
ATOM 1353 N N . ARG A 1 88 ? 33.580 60.864 13.845 1.00 8.11 269 ARG A N 1
ATOM 1354 C CA . ARG A 1 88 ? 34.072 62.066 14.539 1.00 7.46 269 ARG A CA 1
ATOM 1355 C C . ARG A 1 88 ? 33.161 62.449 15.692 1.00 8.17 269 ARG A C 1
ATOM 1356 O O . ARG A 1 88 ? 31.950 62.479 15.558 1.00 9.40 269 ARG A O 1
ATOM 1377 N N . ASP A 1 89 ? 33.787 62.786 16.789 1.00 7.62 270 ASP A N 1
ATOM 1378 C CA . ASP A 1 89 ? 33.096 63.320 17.972 1.00 9.38 270 ASP A CA 1
ATOM 1379 C C . ASP A 1 89 ? 32.206 62.269 18.648 1.00 9.39 270 ASP A C 1
ATOM 1380 O O . ASP A 1 89 ? 31.272 62.610 19.414 1.00 11.45 270 ASP A O 1
ATOM 1389 N N . THR A 1 90 ? 32.507 60.981 18.423 1.00 6.61 271 THR A N 1
ATOM 1390 C CA . THR A 1 90 ? 31.904 59.909 19.182 1.00 6.29 271 THR A CA 1
ATOM 1391 C C . THR A 1 90 ? 32.911 59.208 20.059 1.00 7.30 271 THR A C 1
ATOM 1392 O O . THR A 1 90 ? 34.095 59.065 19.689 1.00 7.74 271 THR A O 1
ATOM 1403 N N . TYR A 1 91 ? 32.431 58.785 21.222 1.00 5.86 272 TYR A N 1
ATOM 1404 C CA . TYR A 1 91 ? 33.151 57.930 22.156 1.00 6.95 272 TYR A CA 1
ATOM 1405 C C . TYR A 1 91 ? 32.753 56.504 21.890 1.00 7.36 272 TYR A C 1
ATOM 1406 O O . TYR A 1 91 ? 31.553 56.174 21.837 1.00 6.74 272 TYR A O 1
ATOM 1424 N N . THR A 1 92 ? 33.745 55.642 21.662 1.00 6.98 273 THR A N 1
ATOM 1425 C CA . THR A 1 92 ? 33.526 54.224 21.323 1.00 6.38 273 THR A CA 1
ATOM 1426 C C . THR A 1 92 ? 34.094 53.347 22.427 1.00 7.24 273 THR A C 1
ATOM 1427 O O . THR A 1 92 ? 35.216 53.567 22.903 1.00 7.94 273 THR A O 1
ATOM 1438 N N . ARG A 1 93 ? 33.339 52.339 22.828 1.00 7.81 274 ARG A N 1
ATOM 1439 C CA A ARG A 1 93 ? 33.779 51.446 23.882 0.41 8.00 274 ARG A CA 1
ATOM 1440 C CA B ARG A 1 93 ? 33.800 51.495 23.906 0.59 7.89 274 ARG A CA 1
ATOM 1441 C C . ARG A 1 93 ? 35.093 50.769 23.505 1.00 7.37 274 ARG A C 1
ATOM 1442 O O . ARG A 1 93 ? 35.311 50.405 22.332 1.00 8.88 274 ARG A O 1
ATOM 1483 N N . PHE A 1 94 ? 35.982 50.572 24.471 1.00 8.41 275 PHE A N 1
ATOM 1484 C CA . PHE A 1 94 ? 37.272 49.937 24.192 1.00 9.49 275 PHE A CA 1
ATOM 1485 C C . PHE A 1 94 ? 37.062 48.600 23.476 1.00 8.85 275 PHE A C 1
ATOM 1486 O O . PHE A 1 94 ? 36.141 47.847 23.784 1.00 11.36 275 PHE A O 1
ATOM 1503 N N . GLY A 1 95 ? 37.918 48.368 22.492 1.00 11.19 276 GLY A N 1
ATOM 1504 C CA . GLY A 1 95 ? 37.963 47.112 21.768 1.00 13.05 276 GLY A CA 1
ATOM 1505 C C . GLY A 1 95 ? 36.980 46.993 20.623 1.00 13.39 276 GLY A C 1
ATOM 1506 O O . GLY A 1 95 ? 37.118 46.063 19.830 1.00 19.48 276 GLY A O 1
ATOM 1510 N N . TYR A 1 96 ? 36.011 47.898 20.523 1.00 10.08 277 TYR A N 1
ATOM 1511 C CA . TYR A 1 96 ? 35.043 47.845 19.426 1.00 10.19 277 TYR A CA 1
ATOM 1512 C C . TYR A 1 96 ? 35.584 48.708 18.280 1.00 9.89 277 TYR A C 1
ATOM 1513 O O . TYR A 1 96 ? 35.891 49.887 18.489 1.00 9.94 277 TYR A O 1
ATOM 1531 N N . ASP A 1 97 ? 35.740 48.118 17.093 1.00 8.13 278 ASP A N 1
ATOM 1532 C CA . ASP A 1 97 ? 36.231 48.832 15.906 1.00 7.46 278 ASP A CA 1
ATOM 1533 C C . ASP A 1 97 ? 35.090 48.963 14.903 1.00 8.88 278 ASP A C 1
ATOM 1534 O O . ASP A 1 97 ? 34.752 48.013 14.199 1.00 9.11 278 ASP A O 1
ATOM 1543 N N . PRO A 1 98 ? 34.481 50.151 14.819 1.00 7.20 279 PRO A N 1
ATOM 1544 C CA . PRO A 1 98 ? 33.325 50.334 13.931 1.00 6.94 279 PRO A CA 1
ATOM 1545 C C . PRO A 1 98 ? 33.707 50.280 12.472 1.00 8.81 279 PRO A C 1
ATOM 1546 O O . PRO A 1 98 ? 32.818 50.183 11.598 1.00 9.41 279 PRO A O 1
ATOM 1557 N N . ARG A 1 99 ? 35.008 50.293 12.167 1.00 9.45 280 ARG A N 1
ATOM 1558 C CA . ARG A 1 99 ? 35.433 50.169 10.779 1.00 9.74 280 ARG A CA 1
ATOM 1559 C C . ARG A 1 99 ? 35.378 48.719 10.339 1.00 10.12 280 ARG A C 1
ATOM 1560 O O . ARG A 1 99 ? 35.480 48.405 9.127 1.00 12.31 280 ARG A O 1
ATOM 1581 N N . LYS A 1 100 ? 35.232 47.790 11.279 1.00 9.75 281 LYS A N 1
ATOM 1582 C CA . LYS A 1 100 ? 35.212 46.359 10.964 1.00 10.39 281 LYS A CA 1
ATOM 1583 C C . LYS A 1 100 ? 33.832 45.736 10.996 1.00 14.42 281 LYS A C 1
ATOM 1584 O O . LYS A 1 100 ? 33.661 44.546 10.700 1.00 21.82 281 LYS A O 1
ATOM 1603 N N . ASP A 1 101 ? 32.823 46.512 11.382 1.00 10.59 282 ASP A N 1
ATOM 1604 C CA . ASP A 1 101 ? 31.491 46.003 11.589 1.00 10.85 282 ASP A CA 1
ATOM 1605 C C . ASP A 1 101 ? 30.513 46.926 10.857 1.00 9.06 282 ASP A C 1
ATOM 1606 O O . ASP A 1 101 ? 30.275 48.044 11.285 1.00 9.59 282 ASP A O 1
ATOM 1615 N N . SER A 1 102 ? 29.932 46.448 9.758 1.00 9.76 283 SER A N 1
ATOM 1616 C CA . SER A 1 102 ? 29.020 47.306 9.001 1.00 9.05 283 SER A CA 1
ATOM 1617 C C . SER A 1 102 ? 27.758 47.683 9.780 1.00 9.12 283 SER A C 1
ATOM 1618 O O . SER A 1 102 ? 27.086 48.643 9.419 1.00 7.95 283 SER A O 1
ATOM 1626 N N . ASN A 1 103 ? 27.451 46.956 10.851 1.00 9.17 284 ASN A N 1
ATOM 1627 C CA . ASN A 1 103 ? 26.333 47.407 11.692 1.00 10.37 284 ASN A CA 1
ATOM 1628 C C . ASN A 1 103 ? 26.592 48.786 12.279 1.00 9.12 284 ASN A C 1
ATOM 1629 O O . ASN A 1 103 ? 25.633 49.488 12.665 1.00 10.41 284 ASN A O 1
ATOM 1640 N N . ALA A 1 104 ? 27.866 49.198 12.362 1.00 6.58 285 ALA A N 1
ATOM 1641 C CA . ALA A 1 104 ? 28.203 50.510 12.878 1.00 6.44 285 ALA A CA 1
ATOM 1642 C C . ALA A 1 104 ? 27.821 51.661 11.953 1.00 6.36 285 ALA A C 1
ATOM 1643 O O . ALA A 1 104 ? 27.928 52.823 12.352 1.00 6.79 285 ALA A O 1
ATOM 1650 N N . ALA A 1 105 ? 27.334 51.369 10.741 1.00 5.57 286 ALA A N 1
ATOM 1651 C CA . ALA A 1 105 ? 26.732 52.401 9.925 1.00 5.58 286 ALA A CA 1
ATOM 1652 C C . ALA A 1 105 ? 25.653 53.155 10.701 1.00 6.63 286 ALA A C 1
ATOM 1653 O O . ALA A 1 105 ? 25.474 54.359 10.491 1.00 8.04 286 ALA A O 1
ATOM 1660 N N . ALA A 1 106 ? 24.970 52.482 11.608 1.00 5.66 287 ALA A N 1
ATOM 1661 C CA . ALA A 1 106 ? 23.915 53.114 12.389 1.00 7.53 287 ALA A CA 1
ATOM 1662 C C . ALA A 1 106 ? 24.429 54.162 13.399 1.00 7.28 287 ALA A C 1
ATOM 1663 O O . ALA A 1 106 ? 23.664 54.958 13.928 1.00 7.48 287 ALA A O 1
ATOM 1670 N N . TYR A 1 107 ? 25.736 54.144 13.685 1.00 5.68 288 TYR A N 1
ATOM 1671 C CA . TYR A 1 107 ? 26.322 54.989 14.710 1.00 6.28 288 TYR A CA 1
ATOM 1672 C C . TYR A 1 107 ? 27.172 56.108 14.122 1.00 6.88 288 TYR A C 1
ATOM 1673 O O . TYR A 1 107 ? 27.728 56.918 14.867 1.00 6.64 288 TYR A O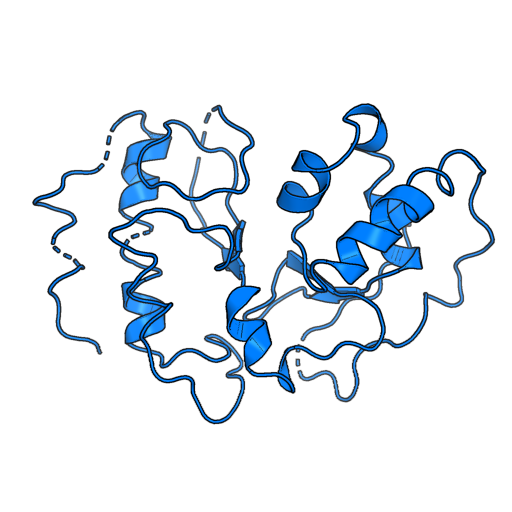 1
ATOM 1691 N N . GLN A 1 108 ? 27.271 56.178 12.794 1.00 5.55 289 GLN A N 1
ATOM 1692 C CA . GLN A 1 108 ? 28.039 57.255 12.166 1.00 5.61 289 GLN A CA 1
ATOM 1693 C C . GLN A 1 108 ? 27.494 58.617 12.559 1.00 5.37 289 GLN A C 1
ATOM 1694 O O . GLN A 1 108 ? 26.286 58.775 12.777 1.00 6.29 289 GLN A O 1
ATOM 1708 N N . ALA A 1 109 ? 28.404 59.586 12.672 1.00 6.12 290 ALA A N 1
ATOM 1709 C CA . ALA A 1 109 ? 28.121 60.960 13.050 1.00 6.51 290 ALA A CA 1
ATOM 1710 C C . ALA A 1 109 ? 28.260 61.906 11.893 1.00 6.71 290 ALA A C 1
ATOM 1711 O O . ALA A 1 109 ? 29.209 61.806 11.108 1.00 8.49 290 ALA A O 1
ATOM 1718 N N . LEU A 1 110 ? 27.266 62.786 11.749 1.00 9.15 291 LEU A N 1
ATOM 1719 C CA . LEU A 1 110 ? 27.326 63.854 10.752 1.00 9.90 291 LEU A CA 1
ATOM 1720 C C . LEU A 1 110 ? 27.415 65.181 11.479 1.00 10.06 291 LEU A C 1
ATOM 1721 O O . LEU A 1 110 ? 26.561 65.482 12.327 1.00 10.32 291 LEU A O 1
ATOM 1737 N N . PHE A 1 111 ? 28.470 65.944 11.186 1.00 11.71 292 PHE A N 1
ATOM 1738 C CA . PHE A 1 111 ? 28.737 67.231 11.816 1.00 14.28 292 PHE A CA 1
ATOM 1739 C C . PHE A 1 111 ? 28.328 68.328 10.846 1.00 16.04 292 PHE A C 1
ATOM 1740 O O . PHE A 1 111 ? 28.563 68.223 9.618 1.00 15.97 292 PHE A O 1
ATOM 1757 N N . PHE A 1 112 ? 27.737 69.385 11.384 1.00 14.81 293 PHE A N 1
ATOM 1758 C CA . PHE A 1 112 ? 27.301 70.504 10.577 1.00 14.14 293 PHE A CA 1
ATOM 1759 C C . PHE A 1 112 ? 27.920 71.779 11.089 1.00 19.10 293 PHE A C 1
ATOM 1760 O O . PHE A 1 112 ? 27.859 72.069 12.281 1.00 21.94 293 PHE A O 1
ATOM 1777 N N . LYS A 1 113 ? 28.539 72.512 10.177 1.00 21.14 294 LYS A N 1
ATOM 1778 C CA . LYS A 1 113 ? 29.204 73.747 10.553 1.00 37.78 294 LYS A CA 1
ATOM 1779 C C . LYS A 1 113 ? 28.255 74.892 10.299 1.00 43.44 294 LYS A C 1
ATOM 1780 O O . LYS A 1 113 ? 28.325 75.549 9.264 1.00 65.52 294 LYS A O 1
ATOM 1799 N N . LEU A 1 114 ? 27.358 75.124 11.244 1.00 38.91 295 LEU A N 1
ATOM 1800 C CA . LEU A 1 114 ? 26.376 76.184 11.110 1.00 48.28 295 LEU A CA 1
ATOM 1801 C C . LEU A 1 114 ? 26.371 77.031 12.369 1.00 60.76 295 LEU A C 1
ATOM 1802 O O . LEU A 1 114 ? 26.902 76.633 13.404 1.00 67.69 295 LEU A O 1
ATOM 1818 N N . LYS A 1 115 ? 25.743 78.195 12.272 1.00 63.47 296 LYS A N 1
ATOM 1819 C CA . LYS A 1 115 ? 25.793 79.190 13.329 1.00 66.55 296 LYS A CA 1
ATOM 1820 C C . LYS A 1 115 ? 24.709 78.935 14.375 1.00 68.14 296 LYS A C 1
ATOM 1821 O O . LYS A 1 115 ? 23.813 79.755 14.566 1.00 68.05 296 LYS A O 1
ATOM 1840 N N . GLY A 1 122 ? 17.189 77.066 23.110 1.00 61.51 303 GLY A N 1
ATOM 1841 C CA . GLY A 1 122 ? 16.904 76.037 22.126 1.00 56.54 303 GLY A CA 1
ATOM 1842 C C . GLY A 1 122 ? 16.937 74.649 22.734 1.00 60.02 303 GLY A C 1
ATOM 1843 O O . GLY A 1 122 ? 17.350 74.485 23.882 1.00 71.15 303 GLY A O 1
ATOM 1846 N N . THR A 1 123 ? 16.507 73.647 21.970 1.00 46.01 304 THR A N 1
ATOM 1847 C CA . THR A 1 123 ? 16.497 72.270 22.462 1.00 40.83 304 THR A CA 1
ATOM 1848 C C . THR A 1 123 ? 17.894 71.669 22.426 1.00 42.40 304 THR A C 1
ATOM 1849 O O . THR A 1 123 ? 18.696 71.967 21.530 1.00 34.88 304 THR A O 1
ATOM 1860 N N . LYS A 1 124 ? 18.176 70.832 23.423 1.00 34.62 305 LYS A N 1
ATOM 1861 C CA . LYS A 1 124 ? 19.468 70.176 23.559 1.00 37.11 305 LYS A CA 1
ATOM 1862 C C . LYS A 1 124 ? 19.412 68.771 22.992 1.00 28.39 305 LYS A C 1
ATOM 1863 O O . LYS A 1 124 ? 20.323 67.990 23.193 1.00 17.96 305 LYS A O 1
ATOM 1882 N N . THR A 1 125 ? 18.336 68.437 22.305 1.00 24.98 306 THR A N 1
ATOM 1883 C CA . THR A 1 125 ? 18.154 67.071 21.870 1.00 13.00 306 THR A CA 1
ATOM 1884 C C . THR A 1 125 ? 19.263 66.609 20.884 1.00 15.65 306 THR A C 1
ATOM 1885 O O . THR A 1 125 ? 19.806 67.353 20.029 1.00 17.18 306 THR A O 1
ATOM 1896 N N . HIS A 1 126 ? 19.566 65.331 21.000 1.00 11.40 307 HIS A N 1
ATOM 1897 C CA . HIS A 1 126 ? 20.449 64.630 20.063 1.00 10.78 307 HIS A CA 1
ATOM 1898 C C . HIS A 1 126 ? 19.673 64.058 18.856 1.00 8.75 307 HIS A C 1
ATOM 1899 O O . HIS A 1 126 ? 20.262 63.558 17.913 1.00 9.30 307 HIS A O 1
ATOM 1914 N N . VAL A 1 127 ? 18.346 64.153 18.896 1.00 8.31 308 VAL A N 1
ATOM 1915 C CA . VAL A 1 127 ? 17.488 63.581 17.851 1.00 8.79 308 VAL A CA 1
ATOM 1916 C C . VAL A 1 127 ? 17.329 64.576 16.725 1.00 8.33 308 VAL A C 1
ATOM 1917 O O . VAL A 1 127 ? 17.154 65.776 16.963 1.00 9.83 308 VAL A O 1
ATOM 1930 N N . PHE A 1 128 ? 17.356 64.070 15.492 1.00 8.55 309 PHE A N 1
ATOM 1931 C CA . PHE A 1 128 ? 17.085 64.873 14.310 1.00 8.30 309 PHE A CA 1
ATOM 1932 C C . PHE A 1 128 ? 15.706 64.507 13.798 1.00 8.40 309 PHE A C 1
ATOM 1933 O O . PHE A 1 128 ? 15.537 63.423 13.214 1.00 7.40 309 PHE A O 1
ATOM 1950 N N . ASP A 1 129 ? 14.733 65.387 14.034 1.00 8.45 310 ASP A N 1
ATOM 1951 C CA . ASP A 1 129 ? 13.335 65.118 13.606 1.00 9.32 310 ASP A CA 1
ATOM 1952 C C . ASP A 1 129 ? 12.894 65.967 12.419 1.00 10.64 310 ASP A C 1
ATOM 1953 O O . ASP A 1 129 ? 11.810 65.750 11.859 1.00 11.18 310 ASP A O 1
ATOM 1962 N N . GLY A 1 130 ? 13.714 66.926 12.020 1.00 9.03 311 GLY A N 1
ATOM 1963 C CA . GLY A 1 130 ? 13.361 67.792 10.904 1.00 9.17 311 GLY A CA 1
ATOM 1964 C C . GLY A 1 130 ? 12.392 68.884 11.209 1.00 10.99 311 GLY A C 1
ATOM 1965 O O . GLY A 1 130 ? 11.986 69.607 10.283 1.00 13.44 311 GLY A O 1
ATOM 1969 N N . LYS A 1 131 ? 11.976 69.028 12.463 1.00 10.85 312 LYS A N 1
ATOM 1970 C CA . LYS A 1 131 ? 10.928 69.989 12.763 1.00 11.69 312 LYS A CA 1
ATOM 1971 C C . LYS A 1 131 ? 11.061 70.729 14.059 1.00 12.75 312 LYS A C 1
ATOM 1972 O O . LYS A 1 131 ? 10.436 71.800 14.231 1.00 16.73 312 LYS A O 1
ATOM 1991 N N . THR A 1 132 ? 11.828 70.233 15.002 1.00 14.83 313 THR A N 1
ATOM 1992 C CA . THR A 1 132 ? 11.970 70.967 16.257 1.00 17.15 313 THR A CA 1
ATOM 1993 C C . THR A 1 132 ? 12.890 72.205 16.058 1.00 14.47 313 THR A C 1
ATOM 1994 O O . THR A 1 132 ? 13.999 72.121 15.542 1.00 15.20 313 THR A O 1
ATOM 2005 N N . LEU A 1 133 ? 12.375 73.390 16.421 1.00 16.52 314 LEU A N 1
ATOM 2006 C CA . LEU A 1 133 ? 13.093 74.641 16.157 1.00 16.12 314 LEU A CA 1
ATOM 2007 C C . LEU A 1 133 ? 14.287 74.871 17.094 1.00 17.40 314 LEU A C 1
ATOM 2008 O O . LEU A 1 133 ? 14.334 74.356 18.203 1.00 19.23 314 LEU A O 1
ATOM 2024 N N . PHE A 1 134 ? 15.239 75.669 16.619 1.00 18.08 315 PHE A N 1
ATOM 2025 C CA . PHE A 1 134 ? 16.361 76.113 17.429 1.00 19.29 315 PHE A CA 1
ATOM 2026 C C . PHE A 1 134 ? 17.175 74.985 18.052 1.00 22.90 315 PHE A C 1
ATOM 2027 O O . PHE A 1 134 ? 17.504 75.007 19.241 1.00 23.33 315 PHE A O 1
ATOM 2044 N N . PRO A 1 135 ? 17.513 73.977 17.246 1.00 20.00 316 PRO A N 1
ATOM 2045 C CA . PRO A 1 135 ? 18.394 72.955 17.789 1.00 20.15 316 PRO A CA 1
ATOM 2046 C C . PRO A 1 135 ? 19.773 73.534 18.089 1.00 22.03 316 PRO A C 1
ATOM 2047 O O . PRO A 1 135 ? 20.270 74.349 17.325 1.00 24.46 316 PRO A O 1
ATOM 2058 N N . THR A 1 136 ? 20.368 73.113 19.190 1.00 19.40 317 THR A N 1
ATOM 2059 C CA . THR A 1 136 ? 21.708 73.545 19.546 1.00 21.30 317 THR A CA 1
ATOM 2060 C C . THR A 1 136 ? 22.771 72.496 19.190 1.00 21.88 317 THR A C 1
ATOM 2061 O O . THR A 1 136 ? 23.955 72.801 19.126 1.00 23.38 317 THR A O 1
ATOM 2072 N N . ASN A 1 137 ? 22.353 71.268 18.915 1.00 17.95 318 ASN A N 1
ATOM 2073 C CA . ASN A 1 137 ? 23.284 70.209 18.581 1.00 17.29 318 ASN A CA 1
ATOM 2074 C C . ASN A 1 137 ? 23.789 70.356 17.161 1.00 15.07 318 ASN A C 1
ATOM 2075 O O . ASN A 1 137 ? 23.024 70.732 16.264 1.00 17.47 318 ASN A O 1
ATOM 2086 N N . ARG A 1 138 ? 25.069 70.046 16.947 1.00 16.08 319 ARG A N 1
ATOM 2087 C CA . ARG A 1 138 ? 25.596 70.114 15.586 1.00 16.73 319 ARG A CA 1
ATOM 2088 C C . ARG A 1 138 ? 26.196 68.805 15.114 1.00 14.17 319 ARG A C 1
ATOM 2089 O O . ARG A 1 138 ? 26.705 68.743 14.010 1.00 14.70 319 ARG A O 1
ATOM 2110 N N . VAL A 1 139 ? 26.158 67.768 15.945 1.00 11.92 320 VAL A N 1
ATOM 2111 C CA . VAL A 1 139 ? 26.645 66.446 15.537 1.00 11.19 320 VAL A CA 1
ATOM 2112 C C . VAL A 1 139 ? 25.533 65.436 15.804 1.00 10.77 320 VAL A C 1
ATOM 2113 O O . VAL A 1 139 ? 25.091 65.297 16.933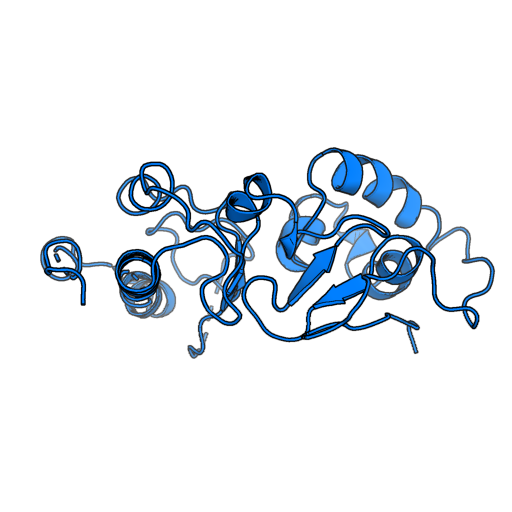 1.00 13.42 320 VAL A O 1
ATOM 2126 N N . TYR A 1 140 ? 25.045 64.788 14.746 1.00 7.47 321 TYR A N 1
ATOM 2127 C CA . TYR A 1 140 ? 23.930 63.841 14.839 1.00 7.43 321 TYR A CA 1
ATOM 2128 C C . TYR A 1 140 ? 24.396 62.469 14.426 1.00 7.50 321 TYR A C 1
ATOM 2129 O O . TYR A 1 140 ? 25.015 62.308 13.371 1.00 8.90 321 TYR A O 1
ATOM 2147 N N . GLN A 1 141 ? 24.027 61.475 15.209 1.00 5.68 322 GLN A N 1
ATOM 2148 C CA . GLN A 1 141 ? 24.274 60.095 14.831 1.00 6.34 322 GLN A CA 1
ATOM 2149 C C . GLN A 1 141 ? 23.105 59.519 14.033 1.00 5.75 322 GLN A C 1
ATOM 2150 O O . GLN A 1 141 ? 21.947 59.856 14.281 1.00 6.37 322 GLN A O 1
ATOM 2164 N N . VAL A 1 142 ? 23.409 58.639 13.085 1.00 4.68 323 VAL A N 1
ATOM 2165 C CA . VAL A 1 142 ? 22.377 58.101 12.203 1.00 5.37 323 VAL A CA 1
ATOM 2166 C C . VAL A 1 142 ? 21.189 57.482 12.938 1.00 6.07 323 VAL A C 1
ATOM 2167 O O . VAL A 1 142 ? 20.034 57.719 12.569 1.00 6.37 323 VAL A O 1
ATOM 2180 N N . CYS A 1 143 ? 21.459 56.699 13.960 1.00 5.55 324 CYS A N 1
ATOM 2181 C CA . CYS A 1 143 ? 20.408 56.030 14.717 1.00 7.67 324 CYS A CA 1
ATOM 2182 C C . CYS A 1 143 ? 19.457 56.993 15.409 1.00 7.96 324 CYS A C 1
ATOM 2183 O O . CYS A 1 143 ? 18.366 56.568 15.837 1.00 9.92 324 CYS A O 1
ATOM 2191 N N . ASP A 1 144 ? 19.868 58.256 15.546 1.00 6.10 325 ASP A N 1
ATOM 2192 C CA . ASP A 1 144 ? 19.059 59.276 16.201 1.00 6.83 325 ASP A CA 1
ATOM 2193 C C . ASP A 1 144 ? 18.324 60.158 15.173 1.00 6.47 325 ASP A C 1
ATOM 2194 O O . ASP A 1 144 ? 17.668 61.127 15.577 1.00 6.92 325 ASP A O 1
ATOM 2203 N N . ILE A 1 145 ? 18.392 59.798 13.894 1.00 6.15 326 ILE A N 1
ATOM 2204 C CA . ILE A 1 145 ? 17.662 60.523 12.854 1.00 7.29 326 ILE A CA 1
ATOM 2205 C C . ILE A 1 145 ? 16.289 59.872 12.707 1.00 9.51 326 ILE A C 1
ATOM 2206 O O . ILE A 1 145 ? 16.151 58.755 12.167 1.00 10.41 326 ILE A O 1
ATOM 2222 N N . VAL A 1 146 ? 15.261 60.551 13.206 1.00 7.11 327 VAL A N 1
ATOM 2223 C CA . VAL A 1 146 ? 13.909 59.991 13.143 1.00 8.14 327 VAL A CA 1
ATOM 2224 C C . VAL A 1 146 ? 13.075 60.635 12.035 1.00 7.16 327 VAL A C 1
ATOM 2225 O O . VAL A 1 146 ? 11.980 60.146 11.669 1.00 9.03 327 VAL A O 1
ATOM 2238 N N . ASP A 1 147 ? 13.556 61.741 11.476 1.00 7.19 328 ASP A N 1
ATOM 2239 C CA . ASP A 1 147 ? 12.858 62.442 10.388 1.00 6.81 328 ASP A CA 1
ATOM 2240 C C . ASP A 1 147 ? 12.449 61.423 9.327 1.00 8.34 328 ASP A C 1
ATOM 2241 O O . ASP A 1 147 ? 13.323 60.745 8.775 1.00 8.71 328 ASP A O 1
ATOM 2250 N N . PRO A 1 148 ? 11.142 61.255 9.060 1.00 8.83 329 PRO A N 1
ATOM 2251 C CA . PRO A 1 148 ? 10.674 60.165 8.206 1.00 10.06 329 PRO A CA 1
ATOM 2252 C C . PRO A 1 148 ? 10.970 60.360 6.726 1.00 11.27 329 PRO A C 1
ATOM 2253 O O . PRO A 1 148 ? 10.770 59.401 5.938 1.00 13.66 329 PRO A O 1
ATOM 2264 N N . THR A 1 149 ? 11.413 61.543 6.338 1.00 9.67 330 THR A N 1
ATOM 2265 C CA . THR A 1 149 ? 11.829 61.779 4.967 1.00 12.09 330 THR A CA 1
ATOM 2266 C C . THR A 1 149 ? 13.315 61.486 4.777 1.00 15.90 330 THR A C 1
ATOM 2267 O O . THR A 1 149 ? 13.760 61.240 3.663 1.00 20.52 330 THR A O 1
ATOM 2278 N N . ILE A 1 150 ? 14.106 61.503 5.842 1.00 9.92 331 ILE A N 1
ATOM 2279 C CA . ILE A 1 150 ? 15.552 61.275 5.737 1.00 8.78 331 ILE A CA 1
ATOM 2280 C C . ILE A 1 150 ? 15.938 59.858 6.162 1.00 9.02 331 ILE A C 1
ATOM 2281 O O . ILE A 1 150 ? 16.784 59.199 5.541 1.00 9.37 331 ILE A O 1
ATOM 2297 N N . ALA A 1 151 ? 15.359 59.361 7.241 1.00 8.21 332 ALA A N 1
ATOM 2298 C CA . ALA A 1 151 ? 15.773 58.083 7.749 1.00 7.89 332 ALA A CA 1
ATOM 2299 C C . ALA A 1 151 ? 15.732 56.938 6.707 1.00 8.63 332 ALA A C 1
ATOM 2300 O O . ALA A 1 151 ? 16.659 56.132 6.673 1.00 8.79 332 ALA A O 1
ATOM 2307 N N . PRO A 1 152 ? 14.687 56.864 5.857 1.00 7.97 333 PRO A N 1
ATOM 2308 C CA . PRO A 1 152 ? 14.680 55.759 4.876 1.00 7.77 333 PRO A CA 1
ATOM 2309 C C . PRO A 1 152 ? 15.849 55.800 3.914 1.00 7.25 333 PRO A C 1
ATOM 2310 O O . PRO A 1 152 ? 16.274 54.750 3.396 1.00 8.29 333 PRO A O 1
ATOM 2321 N N . LEU A 1 153 ? 16.394 56.988 3.660 1.00 6.73 334 LEU A N 1
ATOM 2322 C CA . LEU A 1 153 ? 17.538 57.101 2.756 1.00 6.61 334 LEU A CA 1
ATOM 2323 C C . LEU A 1 153 ? 18.746 56.311 3.270 1.00 6.98 334 LEU A C 1
ATOM 2324 O O . LEU A 1 153 ? 19.532 55.765 2.494 1.00 7.46 334 LEU A O 1
ATOM 2340 N N . LEU A 1 154 ? 18.941 56.329 4.593 1.00 6.73 335 LEU A N 1
ATOM 2341 C CA A LEU A 1 154 ? 20.057 55.554 5.128 0.50 6.74 335 LEU A CA 1
ATOM 2342 C CA B LEU A 1 154 ? 19.988 55.626 5.319 0.50 5.78 335 LEU A CA 1
ATOM 2343 C C . LEU A 1 154 ? 19.643 54.145 5.550 1.00 7.72 335 LEU A C 1
ATOM 2344 O O . LEU A 1 154 ? 20.504 53.233 5.500 1.00 8.67 335 LEU A O 1
ATOM 2375 N N . LYS A 1 155 ? 18.379 53.897 5.875 1.00 6.70 336 LYS A N 1
ATOM 2376 C CA . LYS A 1 155 ? 17.974 52.539 6.195 1.00 7.93 336 LYS A CA 1
ATOM 2377 C C . LYS A 1 155 ? 18.044 51.604 4.977 1.00 7.09 336 LYS A C 1
ATOM 2378 O O . LYS A 1 155 ? 18.409 50.439 5.110 1.00 9.63 336 LYS A O 1
ATOM 2397 N N . ASP A 1 156 ? 17.687 52.104 3.806 1.00 6.98 337 ASP A N 1
ATOM 2398 C CA . ASP A 1 156 ? 17.490 51.234 2.662 1.00 6.81 337 ASP A CA 1
ATOM 2399 C C . ASP A 1 156 ? 18.743 51.081 1.819 1.00 6.94 337 ASP A C 1
ATOM 2400 O O . ASP A 1 156 ? 18.801 50.240 0.923 1.00 9.91 337 ASP A O 1
ATOM 2409 N N . THR A 1 157 ? 19.761 51.906 2.043 1.00 6.45 338 THR A N 1
ATOM 2410 C CA . THR A 1 157 ? 20.872 51.942 1.114 1.00 6.90 338 THR A CA 1
ATOM 2411 C C . THR A 1 157 ? 21.830 50.773 1.274 1.00 8.08 338 THR A C 1
ATOM 2412 O O . THR A 1 157 ? 22.097 50.333 2.404 1.00 7.94 338 THR A O 1
ATOM 2423 N N . GLN A 1 158 ? 22.339 50.273 0.159 1.00 6.80 339 GLN A N 1
ATOM 2424 C CA . GLN A 1 158 ? 23.299 49.189 0.219 1.00 6.76 339 GLN A CA 1
ATOM 2425 C C . GLN A 1 158 ? 24.635 49.691 0.719 1.00 6.49 339 GLN A C 1
ATOM 2426 O O . GLN A 1 158 ? 25.258 50.540 0.095 1.00 8.57 339 GLN A O 1
ATOM 2440 N N . LEU A 1 159 ? 25.092 49.130 1.826 1.00 5.88 340 LEU A N 1
ATOM 2441 C CA . LEU A 1 159 ? 26.359 49.604 2.404 1.00 6.15 340 LEU A CA 1
ATOM 2442 C C . LEU A 1 159 ? 27.531 49.221 1.516 1.00 6.67 340 LEU A C 1
ATOM 2443 O O . LEU A 1 159 ? 27.501 48.203 0.794 1.00 8.48 340 LEU A O 1
ATOM 2459 N N . ARG A 1 160 ? 28.564 50.045 1.569 1.00 6.50 341 ARG A N 1
ATOM 2460 C CA . ARG A 1 160 ? 29.846 49.729 0.931 1.00 6.25 341 ARG A CA 1
ATOM 2461 C C . ARG A 1 160 ? 30.460 48.493 1.526 1.00 6.38 341 ARG A C 1
ATOM 2462 O O . ARG A 1 160 ? 30.136 48.086 2.651 1.00 7.59 341 ARG A O 1
ATOM 2483 N N . SER A 1 161 ? 31.419 47.926 0.787 1.00 7.50 342 SER A N 1
ATOM 2484 C CA . SER A 1 161 ? 32.181 46.772 1.256 1.00 8.08 342 SER A CA 1
ATOM 2485 C C . SER A 1 161 ? 33.361 47.116 2.162 1.00 7.60 342 SER A C 1
ATOM 2486 O O . SER A 1 161 ? 34.047 46.225 2.625 1.00 8.99 342 SER A O 1
ATOM 2494 N N . GLU A 1 162 ? 33.579 48.397 2.406 1.00 6.93 343 GLU A N 1
ATOM 2495 C CA . GLU A 1 162 ? 34.653 48.855 3.301 1.00 6.42 343 GLU A CA 1
ATOM 2496 C C . GLU A 1 162 ? 34.227 50.192 3.871 1.00 5.79 343 GLU A C 1
ATOM 2497 O O . GLU A 1 162 ? 33.465 50.925 3.247 1.00 6.49 343 GLU A O 1
ATOM 2509 N N . CYS A 1 163 ? 34.718 50.506 5.067 1.00 5.80 344 CYS A N 1
ATOM 2510 C CA . CYS A 1 163 ? 34.409 51.767 5.743 1.00 5.70 344 CYS A CA 1
ATOM 2511 C C . CYS A 1 163 ? 35.311 52.881 5.202 1.00 5.69 344 CYS A C 1
ATOM 2512 O O . CYS A 1 163 ? 36.511 52.883 5.420 1.00 8.05 344 CYS A O 1
ATOM 2520 N N . HIS A 1 164 ? 34.708 53.792 4.451 1.00 5.76 345 HIS A N 1
ATOM 2521 C CA . HIS A 1 164 ? 35.414 54.885 3.799 1.00 5.53 345 HIS A CA 1
ATOM 2522 C C . HIS A 1 164 ? 35.873 55.958 4.767 1.00 5.08 345 HIS A C 1
ATOM 2523 O O . HIS A 1 164 ? 35.182 56.255 5.758 1.00 5.51 345 HIS A O 1
ATOM 2538 N N . ARG A 1 165 ? 37.023 56.564 4.498 1.00 5.86 346 ARG A N 1
ATOM 2539 C CA A ARG A 1 165 ? 37.630 57.534 5.398 0.52 6.18 346 ARG A CA 1
ATOM 2540 C CA B ARG A 1 165 ? 37.605 57.492 5.454 0.48 6.09 346 ARG A CA 1
ATOM 2541 C C . ARG A 1 165 ? 36.756 58.743 5.715 1.00 5.38 346 ARG A C 1
ATOM 2542 O O . ARG A 1 165 ? 36.931 59.395 6.760 1.00 8.36 346 ARG A O 1
ATOM 2583 N N . ASP A 1 166 ? 35.867 59.089 4.787 1.00 5.87 347 ASP A N 1
ATOM 2584 C CA . ASP A 1 166 ? 34.940 60.224 4.959 1.00 6.78 347 ASP A CA 1
ATOM 2585 C C . ASP A 1 166 ? 33.494 59.760 5.163 1.00 7.64 347 ASP A C 1
ATOM 2586 O O . ASP A 1 166 ? 32.813 60.228 6.103 1.00 9.08 347 ASP A O 1
ATOM 2595 N N . THR A 1 167 ? 32.991 58.879 4.289 1.00 5.48 348 THR A N 1
ATOM 2596 C CA . THR A 1 167 ? 31.570 58.559 4.285 1.00 6.16 348 THR A CA 1
ATOM 2597 C C . THR A 1 167 ? 31.254 57.250 5.018 1.00 5.83 348 THR A C 1
ATOM 2598 O O . THR A 1 167 ? 30.080 56.849 5.110 1.00 5.95 348 THR A O 1
ATOM 2609 N N . GLY A 1 168 ? 32.271 56.597 5.563 1.00 5.98 349 GLY A N 1
ATOM 2610 C CA . GLY A 1 168 ? 32.070 55.363 6.292 1.00 5.90 349 GLY A CA 1
ATOM 2611 C C . GLY A 1 168 ? 31.429 54.305 5.425 1.00 4.32 349 GLY A C 1
ATOM 2612 O O . GLY A 1 168 ? 31.901 54.000 4.309 1.00 5.01 349 GLY A O 1
ATOM 2616 N N . TRP A 1 169 ? 30.364 53.693 5.925 1.00 4.18 350 TRP A N 1
ATOM 2617 C CA . TRP A 1 169 ? 29.743 52.562 5.236 1.00 4.37 350 TRP A CA 1
ATOM 2618 C C . TRP A 1 169 ? 28.760 52.985 4.140 1.00 4.50 350 TRP A C 1
ATOM 2619 O O . TRP A 1 169 ? 28.175 52.117 3.481 1.00 5.78 350 TRP A O 1
ATOM 2640 N N . TYR A 1 170 ? 28.598 54.286 3.916 1.00 4.62 351 TYR A N 1
ATOM 2641 C CA . TYR A 1 170 ? 27.606 54.786 2.966 1.00 5.20 351 TYR A CA 1
ATOM 2642 C C . TYR A 1 170 ? 28.236 55.198 1.647 1.00 5.42 351 TYR A C 1
ATOM 2643 O O . TYR A 1 170 ? 29.281 55.874 1.619 1.00 6.17 351 TYR A O 1
ATOM 2661 N N . ARG A 1 171 ? 27.596 54.804 0.557 1.00 5.82 352 ARG A N 1
ATOM 2662 C CA . ARG A 1 171 ? 27.987 55.233 -0.776 1.00 6.88 352 ARG A CA 1
ATOM 2663 C C . ARG A 1 171 ? 27.990 56.757 -0.838 1.00 6.54 352 ARG A C 1
ATOM 2664 O O . ARG A 1 171 ? 27.068 57.410 -0.324 1.00 6.51 352 ARG A O 1
ATOM 2685 N N . SER A 1 172 ? 28.995 57.334 -1.483 1.00 7.99 353 SER A N 1
ATOM 2686 C CA A SER A 1 172 ? 29.178 58.777 -1.437 0.51 8.55 353 SER A CA 1
ATOM 2687 C CA B SER A 1 172 ? 29.198 58.768 -1.532 0.49 8.21 353 SER A CA 1
ATOM 2688 C C . SER A 1 172 ? 27.948 59.567 -1.898 1.00 8.23 353 SER A C 1
ATOM 2689 O O . SER A 1 172 ? 27.554 60.506 -1.213 1.00 8.42 353 SER A O 1
ATOM 2704 N N . GLY A 1 173 ? 27.319 59.222 -3.004 1.00 8.14 354 GLY A N 1
ATOM 2705 C CA . GLY A 1 173 ? 26.216 60.064 -3.455 1.00 8.52 354 GLY A CA 1
ATOM 2706 C C . GLY A 1 173 ? 25.026 60.030 -2.528 1.00 9.08 354 GLY A C 1
ATOM 2707 O O . GLY A 1 173 ? 24.301 61.006 -2.392 1.00 10.28 354 GLY A O 1
ATOM 2711 N N . ARG A 1 174 ? 24.817 58.894 -1.886 1.00 7.46 355 ARG A N 1
ATOM 2712 C CA . ARG A 1 174 ? 23.723 58.775 -0.925 1.00 5.97 355 ARG A CA 1
ATOM 2713 C C . ARG A 1 174 ? 24.062 59.542 0.362 1.00 6.36 355 ARG A C 1
ATOM 2714 O O . ARG A 1 174 ? 23.231 60.276 0.909 1.00 6.08 355 ARG A O 1
ATOM 2735 N N . TYR A 1 175 ? 25.295 59.384 0.839 1.00 5.42 356 TYR A N 1
ATOM 2736 C CA . TYR A 1 175 ? 25.739 60.106 2.023 1.00 6.01 356 TYR A CA 1
ATOM 2737 C C . TYR A 1 175 ? 25.606 61.608 1.894 1.00 5.81 356 TYR A C 1
ATOM 2738 O O . TYR A 1 175 ? 25.095 62.265 2.796 1.00 6.69 356 TYR A O 1
ATOM 2756 N N . TYR A 1 176 ? 26.040 62.151 0.779 1.00 6.60 357 TYR A N 1
ATOM 2757 C CA . TYR A 1 176 ? 26.026 63.610 0.616 1.00 8.01 357 TYR A CA 1
ATOM 2758 C C . TYR A 1 176 ? 24.630 64.133 0.303 1.00 8.87 357 TYR A C 1
ATOM 2759 O O . TYR A 1 176 ? 24.315 65.264 0.679 1.00 9.18 357 TYR A O 1
ATOM 2777 N N . LYS A 1 177 ? 23.760 63.311 -0.288 1.00 8.97 358 LYS A N 1
ATOM 2778 C CA . LYS A 1 177 ? 22.343 63.687 -0.396 1.00 8.70 358 LYS A CA 1
ATOM 2779 C C . LYS A 1 177 ? 21.736 63.837 0.995 1.00 7.90 358 LYS A C 1
ATOM 2780 O O . LYS A 1 177 ? 21.092 64.856 1.297 1.00 9.19 358 LYS A O 1
ATOM 2799 N N . VAL A 1 178 ? 21.968 62.867 1.878 1.00 7.24 359 VAL A N 1
ATOM 2800 C CA . VAL A 1 178 ? 21.473 62.926 3.239 1.00 7.50 359 VAL A CA 1
ATOM 2801 C C . VAL A 1 178 ? 22.044 64.150 3.960 1.00 7.90 359 VAL A C 1
ATOM 2802 O O . VAL A 1 178 ? 21.309 64.909 4.613 1.00 8.43 359 VAL A O 1
ATOM 2815 N N . ARG A 1 179 ? 23.342 64.381 3.836 1.00 6.88 360 ARG A N 1
ATOM 2816 C CA A ARG A 1 179 ? 23.960 65.537 4.485 0.55 8.35 360 ARG A CA 1
ATOM 2817 C CA B ARG A 1 179 ? 23.960 65.563 4.442 0.45 8.16 360 ARG A CA 1
ATOM 2818 C C . ARG A 1 179 ? 23.326 66.849 3.978 1.00 9.72 360 ARG A C 1
ATOM 2819 O O . ARG A 1 179 ? 23.019 67.745 4.792 1.00 10.62 360 ARG A O 1
ATOM 2860 N N . ASP A 1 180 ? 23.136 66.967 2.677 1.00 7.84 361 ASP A N 1
ATOM 2861 C CA . ASP A 1 180 ? 22.538 68.184 2.115 1.00 10.03 361 ASP A CA 1
ATOM 2862 C C . ASP A 1 180 ? 21.122 68.382 2.617 1.00 12.29 361 ASP A C 1
ATOM 2863 O O . ASP A 1 180 ? 20.730 69.531 2.907 1.00 11.60 361 ASP A O 1
ATOM 2872 N N . LEU A 1 181 ? 20.343 67.321 2.698 1.00 9.04 362 LEU A N 1
ATOM 2873 C CA A LEU A 1 181 ? 18.971 67.436 3.208 0.63 9.74 362 LEU A CA 1
ATOM 2874 C CA B LEU A 1 181 ? 18.965 67.440 3.176 0.37 9.83 362 LEU A C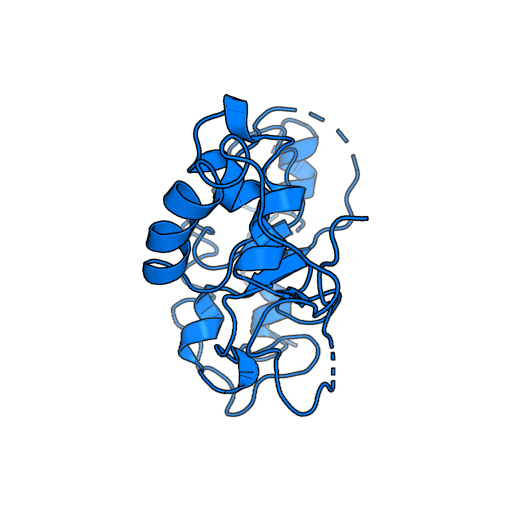A 1
ATOM 2875 C C . LEU A 1 181 ? 18.966 67.919 4.639 1.00 10.25 362 LEU A C 1
ATOM 2876 O O . LEU A 1 181 ? 18.207 68.821 5.004 1.00 10.13 362 LEU A O 1
ATOM 2924 N N . ARG A 1 183 ? 21.365 69.532 6.256 1.00 12.76 364 ARG A N 1
ATOM 2925 C CA . ARG A 1 183 ? 21.907 70.888 6.353 1.00 13.56 364 ARG A CA 1
ATOM 2926 C C . ARG A 1 183 ? 20.828 71.903 5.996 1.00 17.52 364 ARG A C 1
ATOM 2927 O O . ARG A 1 183 ? 20.628 72.896 6.689 1.00 14.89 364 ARG A O 1
ATOM 2948 N N . GLU A 1 184 ? 20.115 71.645 4.914 1.00 13.21 365 GLU A N 1
ATOM 2949 C CA . GLU A 1 184 ? 19.053 72.563 4.484 1.00 16.88 365 GLU A CA 1
ATOM 2950 C C . GLU A 1 184 ? 17.991 72.697 5.562 1.00 15.37 365 GLU A C 1
ATOM 2951 O O . GLU A 1 184 ? 17.559 73.809 5.890 1.00 16.52 365 GLU A O 1
ATOM 2963 N N . LYS A 1 185 ? 17.568 71.581 6.150 1.00 12.36 366 LYS A N 1
ATOM 2964 C CA . LYS A 1 185 ? 16.549 71.660 7.204 1.00 12.54 366 LYS A CA 1
ATOM 2965 C C . LYS A 1 185 ? 17.109 72.437 8.399 1.00 13.44 366 LYS A C 1
ATOM 2966 O O . LYS A 1 185 ? 16.419 73.316 8.964 1.00 13.33 366 LYS A O 1
ATOM 2985 N N . LEU A 1 186 ? 18.347 72.162 8.799 1.00 13.28 367 LEU A N 1
ATOM 2986 C CA . LEU A 1 186 ? 18.933 72.932 9.901 1.00 15.40 367 LEU A CA 1
ATOM 2987 C C . LEU A 1 186 ? 18.992 74.445 9.635 1.00 20.84 367 LEU A C 1
ATOM 2988 O O . LEU A 1 186 ? 18.753 75.250 10.553 1.00 21.24 367 LEU A O 1
ATOM 3004 N N . PHE A 1 187 ? 19.310 74.841 8.406 1.00 17.14 368 PHE A N 1
ATOM 3005 C CA . PHE A 1 187 ? 19.394 76.282 8.078 1.00 21.89 368 PHE A CA 1
ATOM 3006 C C . PHE A 1 187 ? 18.128 76.956 8.577 1.00 24.74 368 PHE A C 1
ATOM 3007 O O . PHE A 1 187 ? 18.140 78.078 9.119 1.00 24.24 368 PHE A O 1
ATOM 3024 N N . ALA A 1 188 ? 17.007 76.288 8.332 1.00 17.85 369 ALA A N 1
ATOM 3025 C CA . ALA A 1 188 ? 15.703 76.852 8.628 1.00 20.44 369 ALA A CA 1
ATOM 3026 C C . ALA A 1 188 ? 15.379 76.739 10.104 1.00 19.25 369 ALA A C 1
ATOM 3027 O O . ALA A 1 188 ? 14.981 77.711 10.733 1.00 18.95 369 ALA A O 1
ATOM 3034 N N . LEU A 1 189 ? 15.558 75.550 10.650 1.00 14.42 370 LEU A N 1
ATOM 3035 C CA . LEU A 1 189 ? 15.221 75.296 12.046 1.00 16.99 370 LEU A CA 1
ATOM 3036 C C . LEU A 1 189 ? 15.976 76.258 12.987 1.00 16.78 370 LEU A C 1
ATOM 3037 O O . LEU A 1 189 ? 15.405 76.731 13.965 1.00 18.03 370 LEU A O 1
ATOM 3053 N N . ILE A 1 190 ? 17.255 76.520 12.702 1.00 19.73 371 ILE A N 1
ATOM 3054 C CA . ILE A 1 190 ? 18.027 77.394 13.590 1.00 19.96 371 ILE A CA 1
ATOM 3055 C C . ILE A 1 190 ? 17.542 78.843 13.488 1.00 25.83 371 ILE A C 1
ATOM 3056 O O . ILE A 1 190 ? 17.775 79.635 14.413 1.00 30.41 371 ILE A O 1
ATOM 3072 N N . GLU A 1 191 ? 16.861 79.186 12.391 1.00 20.36 372 GLU A N 1
ATOM 3073 C CA . GLU A 1 191 ? 16.265 80.532 12.224 1.00 24.08 372 GLU A CA 1
ATOM 3074 C C . GLU A 1 191 ? 14.839 80.627 12.771 1.00 26.10 372 GLU A C 1
ATOM 3075 O O . GLU A 1 191 ? 14.214 81.687 12.701 1.00 29.10 372 GLU A O 1
ATOM 3087 N N . GLY A 1 192 ? 14.324 79.532 13.320 1.00 20.47 373 GLY A N 1
ATOM 3088 C CA . GLY A 1 192 ? 12.955 79.489 13.800 1.00 20.20 373 GLY A CA 1
ATOM 3089 C C . GLY A 1 192 ? 11.899 79.292 12.728 1.00 17.41 373 GLY A C 1
ATOM 3090 O O . GLY A 1 192 ? 10.724 79.624 12.937 1.00 18.72 373 GLY A O 1
ATOM 3094 N N . GLU A 1 193 ? 12.307 78.713 11.596 1.00 18.92 374 GLU A N 1
ATOM 3095 C CA . GLU A 1 193 ? 11.400 78.426 10.478 1.00 19.13 374 GLU A CA 1
ATOM 3096 C C . GLU A 1 193 ? 11.270 76.933 10.168 1.00 19.99 374 GLU A C 1
ATOM 3097 O O . GLU A 1 193 ? 12.231 76.175 10.290 1.00 17.41 374 GLU A O 1
ATOM 3140 N N . PRO A 1 195 ? 11.225 73.955 7.620 1.00 16.38 376 PRO A N 1
ATOM 3141 C CA . PRO A 1 195 ? 11.801 73.754 6.286 1.00 17.38 376 PRO A CA 1
ATOM 3142 C C . PRO A 1 195 ? 10.697 73.725 5.245 1.00 21.30 376 PRO A C 1
ATOM 3143 O O . PRO A 1 195 ? 9.601 73.253 5.526 1.00 21.85 376 PRO A O 1
ATOM 3154 N N . SER A 1 196 ? 10.970 74.281 4.077 1.00 17.98 377 SER A N 1
ATOM 3155 C CA . SER A 1 196 ? 9.998 74.265 2.998 1.00 18.47 377 SER A CA 1
ATOM 3156 C C . SER A 1 196 ? 9.991 72.912 2.312 1.00 21.79 377 SER A C 1
ATOM 3157 O O . SER A 1 196 ? 11.005 72.473 1.787 1.00 18.30 377 SER A O 1
ATOM 3165 N N . GLU A 1 197 ? 8.856 72.233 2.330 1.00 21.22 378 GLU A N 1
ATOM 3166 C CA . GLU A 1 197 ? 8.768 70.901 1.743 1.00 24.43 378 GLU A CA 1
ATOM 3167 C C . GLU A 1 197 ? 9.112 70.939 0.259 1.00 23.33 378 GLU A C 1
ATOM 3168 O O . GLU A 1 197 ? 9.808 70.087 -0.273 1.00 21.02 378 GLU A O 1
ATOM 3180 N N A VAL A 1 198 ? 8.601 71.941 -0.417 0.63 21.79 379 VAL A N 1
ATOM 3181 N N B VAL A 1 198 ? 8.638 71.966 -0.429 0.37 21.74 379 VAL A N 1
ATOM 3182 C CA A VAL A 1 198 ? 8.789 72.015 -1.835 0.63 19.99 379 VAL A CA 1
ATOM 3183 C CA B VAL A 1 198 ? 8.942 72.120 -1.844 0.37 22.89 379 VAL A CA 1
ATOM 3184 C C A VAL A 1 198 ? 10.258 72.354 -2.100 0.63 19.75 379 VAL A C 1
ATOM 3185 C C B VAL A 1 198 ? 10.444 71.879 -2.125 0.37 21.27 379 VAL A C 1
ATOM 3186 O O A VAL A 1 198 ? 10.918 71.723 -2.929 0.63 19.08 379 VAL A O 1
ATOM 3187 O O B VAL A 1 198 ? 10.812 71.234 -3.100 0.37 24.27 379 VAL A O 1
ATOM 3212 N N A ALA A 1 199 ? 10.810 73.295 -1.338 0.63 16.23 380 ALA A N 1
ATOM 3213 N N B ALA A 1 199 ? 11.315 72.370 -1.250 0.37 17.19 380 ALA A N 1
ATOM 3214 C CA A ALA A 1 199 ? 12.227 73.634 -1.504 0.63 13.48 380 ALA A CA 1
ATOM 3215 C CA B ALA A 1 199 ? 12.758 72.196 -1.423 0.37 14.91 380 ALA A CA 1
ATOM 3216 C C A ALA A 1 199 ? 13.123 72.416 -1.246 0.63 17.38 380 ALA A C 1
ATOM 3217 C C B ALA A 1 199 ? 13.245 70.808 -0.988 0.37 15.50 380 ALA A C 1
ATOM 3218 O O A ALA A 1 199 ? 14.008 72.103 -2.041 0.63 12.46 380 ALA A O 1
ATOM 3219 O O B ALA A 1 199 ? 14.188 70.227 -1.555 0.37 18.25 380 ALA A O 1
ATOM 3231 N N A VAL A 1 200 ? 12.890 71.747 -0.124 0.63 13.00 381 VAL A N 1
ATOM 3232 N N B VAL A 1 200 ? 12.620 70.288 0.053 0.37 13.13 381 VAL A N 1
ATOM 3233 C CA A VAL A 1 200 ? 13.695 70.605 0.252 0.63 10.78 381 VAL A CA 1
ATOM 3234 C CA B VAL A 1 200 ? 12.939 68.959 0.527 0.37 15.79 381 VAL A CA 1
ATOM 3235 C C A VAL A 1 200 ? 13.489 69.465 -0.749 0.63 13.70 381 VAL A C 1
ATOM 3236 C C B VAL A 1 200 ? 12.764 67.931 -0.601 0.37 16.57 381 VAL A C 1
ATOM 3237 O O A VAL A 1 200 ? 14.428 68.674 -1.031 0.63 11.57 381 VAL A O 1
ATOM 3238 O O B VAL A 1 200 ? 13.570 67.011 -0.775 0.37 16.86 381 VAL A O 1
ATOM 3263 N N A ASN A 1 201 ? 12.295 69.380 -1.328 0.63 13.92 382 ASN A N 1
ATOM 3264 N N B ASN A 1 201 ? 11.734 68.113 -1.409 0.37 13.58 382 ASN A N 1
ATOM 3265 C CA A ASN A 1 201 ? 12.036 68.298 -2.271 0.63 12.89 382 ASN A CA 1
ATOM 3266 C CA B ASN A 1 201 ? 11.482 67.175 -2.494 0.37 15.13 382 ASN A CA 1
ATOM 3267 C C A ASN A 1 201 ? 12.961 68.324 -3.496 0.63 13.60 382 ASN A C 1
ATOM 3268 C C B ASN A 1 201 ? 12.553 67.196 -3.570 0.37 17.60 382 ASN A C 1
ATOM 3269 O O A ASN A 1 201 ? 13.253 67.285 -4.083 0.63 15.72 382 ASN A O 1
ATOM 3270 O O B ASN A 1 201 ? 12.886 66.152 -4.126 0.37 19.44 382 ASN A O 1
ATOM 3323 N N A ILE A 1 203 ? 16.216 69.018 -3.395 0.63 11.54 384 ILE A N 1
ATOM 3324 N N B ILE A 1 203 ? 15.762 67.730 -3.223 0.37 12.81 384 ILE A N 1
ATOM 3325 C CA A ILE A 1 203 ? 17.391 68.284 -2.929 0.63 12.77 384 ILE A CA 1
ATOM 3326 C CA B ILE A 1 203 ? 16.914 66.960 -2.773 0.37 13.53 384 ILE A CA 1
ATOM 3327 C C A ILE A 1 203 ? 17.104 66.779 -2.841 0.63 13.58 384 ILE A C 1
ATOM 3328 C C B ILE A 1 203 ? 16.589 65.464 -2.827 0.37 15.79 384 ILE A C 1
ATOM 3329 O O A ILE A 1 203 ? 17.941 65.939 -3.212 0.63 12.74 384 ILE A O 1
ATOM 3330 O O B ILE A 1 203 ? 17.435 64.669 -3.209 0.37 13.91 384 ILE A O 1
ATOM 3361 N N A LEU A 1 204 ? 15.929 66.432 -2.321 0.63 11.69 385 LEU A N 1
ATOM 3362 N N B LEU A 1 204 ? 15.372 65.083 -2.437 0.37 16.34 385 LEU A N 1
ATOM 3363 C CA A LEU A 1 204 ? 15.558 65.031 -2.130 0.63 12.12 385 LEU A CA 1
ATOM 3364 C CA B LEU A 1 204 ? 14.918 63.701 -2.601 0.37 18.70 385 LEU A CA 1
ATOM 3365 C C A LEU A 1 204 ? 15.491 64.300 -3.480 0.63 16.38 385 LEU A C 1
ATOM 3366 C C B LEU A 1 204 ? 14.731 63.417 -4.071 0.37 21.78 385 LEU A C 1
ATOM 3367 O O A LEU A 1 204 ? 15.888 63.141 -3.569 0.63 18.00 385 LEU A O 1
ATOM 3368 O O B LEU A 1 204 ? 14.499 62.280 -4.476 0.37 32.15 385 LEU A O 1
ATOM 3399 N N A ASN A 1 205 ? 14.998 64.969 -4.523 0.63 15.08 386 ASN A N 1
ATOM 3400 N N B ASN A 1 205 ? 14.798 64.471 -4.866 0.37 21.92 386 ASN A N 1
ATOM 3401 C CA A ASN A 1 205 ? 14.727 64.292 -5.805 0.63 18.67 386 ASN A CA 1
ATOM 3402 C CA B ASN A 1 205 ? 14.601 64.325 -6.286 0.37 23.47 386 ASN A CA 1
ATOM 3403 C C A ASN A 1 205 ? 15.882 64.295 -6.809 0.63 20.20 386 ASN A C 1
ATOM 3404 C C B ASN A 1 205 ? 15.900 64.435 -7.049 0.37 21.40 386 ASN A C 1
ATOM 3405 O O A ASN A 1 205 ? 15.787 63.663 -7.865 0.63 21.31 386 ASN A O 1
ATOM 3406 O O B ASN A 1 205 ? 15.957 64.013 -8.198 0.37 23.74 386 ASN A O 1
ATOM 3426 N N . ALA A 1 206 ? 16.951 64.999 -6.461 1.00 20.95 387 ALA A N 1
ATOM 3427 C CA . ALA A 1 206 ? 18.147 65.141 -7.275 1.00 19.57 387 ALA A CA 1
ATOM 3428 C C . ALA A 1 206 ? 18.763 63.771 -7.500 1.00 18.65 387 ALA A C 1
ATOM 3429 O O . ALA A 1 206 ? 18.765 62.932 -6.610 1.00 17.73 387 ALA A O 1
ATOM 3436 N N . GLU A 1 207 ? 19.290 63.548 -8.697 1.00 17.67 388 GLU A N 1
ATOM 3437 C CA . GLU A 1 207 ? 20.108 62.359 -8.920 1.00 16.99 388 GLU A CA 1
ATOM 3438 C C . GLU A 1 207 ? 21.322 62.408 -8.006 1.00 15.45 388 GLU A C 1
ATOM 3439 O O . GLU A 1 207 ? 21.686 63.456 -7.480 1.00 17.90 388 GLU A O 1
ATOM 3451 N N . GLU A 1 208 ? 21.916 61.246 -7.753 1.00 14.75 389 GLU A N 1
ATOM 3452 C CA . GLU A 1 208 ? 23.031 61.192 -6.848 1.00 16.53 389 GLU A CA 1
ATOM 3453 C C . GLU A 1 208 ? 24.283 61.328 -7.665 1.00 23.37 389 GLU A C 1
ATOM 3454 O O . GLU A 1 208 ? 24.378 60.757 -8.747 1.00 23.72 389 GLU A O 1
ATOM 3466 N N . VAL A 1 209 ? 25.216 62.132 -7.165 1.00 24.84 390 VAL A N 1
ATOM 3467 C CA . VAL A 1 209 ? 26.469 62.345 -7.871 1.00 31.12 390 VAL A CA 1
ATOM 3468 C C . VAL A 1 209 ? 27.324 61.091 -7.751 1.00 34.37 390 VAL A C 1
ATOM 3469 O O . VAL A 1 209 ? 27.522 60.576 -6.645 1.00 33.88 390 VAL A O 1
#

Nearest PDB structures (foldseek):
  4bji-assembly1_A  TM=1.005E+00  e=3.908E-41  Schizosaccharomyces pombe 927
  6yj6-assembly1_B  TM=8.584E-01  e=1.531E-12  Saccharomyces cerevisiae
  1xmk-assembly1_A  TM=8.007E-01  e=5.863E+00  Homo sapiens
  4oy2-assembly3_E  TM=6.284E-01  e=5.496E+00  Saccharomyces cerevisiae S288C

GO terms:
  GO:0000992 RNA polymerase III cis-regulatory region sequence-specific DNA binding (F, IDA)
  GO:0000995 RNA polymerase III general transcription initiation factor activity (F, IDA)
  GO:0000127 transcription factor TFIIIC complex (C, IDA)
  GO:0043035 chromatin insulator sequence binding (F, IDA)
  GO:0006384 transcription initiation at RNA polymerase III promoter (P, IDA)
  GO:0000127 transcription factor TFIIIC complex (C, EXP)
  GO:0005737 cytoplasm (C, HDA)
  GO:0005829 cytosol (C, HDA)